Protein AF-A0A954CQA3-F1 (afdb_monomer)

Radius of gyration: 23.74 Å; Cα contacts (8 Å, |Δi|>4): 390; chains: 1; bounding box: 81×55×73 Å

Solvent-accessible surface area (backbone atoms only — not comparable to full-atom values): 15260 Å² total; per-residue (Å²): 141,83,85,85,81,82,82,77,84,81,78,78,78,77,76,74,74,76,73,76,74,73,69,78,67,92,60,61,43,38,90,60,22,33,42,37,39,39,34,27,34,53,45,98,88,66,48,79,38,57,37,36,37,37,38,35,43,48,85,18,49,31,39,40,36,32,28,55,92,67,55,59,83,80,39,50,32,52,47,35,39,24,73,44,73,44,52,73,65,56,36,30,47,52,48,51,48,40,50,70,49,37,61,84,73,54,87,47,87,74,90,65,90,55,79,90,62,72,48,41,42,38,37,38,39,33,35,82,98,39,71,49,54,49,41,52,72,71,42,67,71,61,39,54,34,49,45,46,27,42,51,35,20,66,41,35,86,97,48,71,78,82,51,88,76,66,59,85,74,77,38,58,90,60,58,91,82,54,56,77,56,43,77,44,49,65,65,48,40,63,52,38,62,55,44,43,73,73,44,73,82,46,55,66,58,29,51,47,41,22,31,29,16,40,74,57,48,35,40,71,57,14,54,55,24,48,55,51,36,64,71,42,60,81,73,43,84,86,40,102,82,60,101,64,87,68,56,65,62,62,53,52,51,41,51,50,53,52,44,68,69,26,61,132

Foldseek 3Di:
DDDDDDDDPPPPPPPPPPPCPPDDDPDPPAQAKKKKKWKWFADPVRATATAWMWIAHRQQWIKIFGADPDDQLRAGQTLWIFIDGDDPVLRSVLSVLLVVLVVQVDPDPDDDPADDDRMKMKMWIDGPNDIDIDMPRPDLDRSVLSNQLSVQLQDPPPDGDDDPSRDDDRPPPHDPDRDGIDSHLVVVLVVLVVVCVVPVLDLVSLSNSLSSCLVVLNLVSNVVSLVSNVVNLVVCPVPDPDPPPPPVVVVSVSSVVSSVPRDD

Structure (mmCIF, N/CA/C/O backbone):
data_AF-A0A954CQA3-F1
#
_entry.id   AF-A0A954CQA3-F1
#
loop_
_atom_site.group_PDB
_atom_site.id
_atom_site.type_symbol
_atom_site.label_atom_id
_atom_site.label_alt_id
_atom_site.label_comp_id
_atom_site.label_asym_id
_atom_site.label_entity_id
_atom_site.label_seq_id
_atom_site.pdbx_PDB_ins_code
_atom_site.Cartn_x
_atom_site.Cartn_y
_atom_site.Cartn_z
_atom_site.occupancy
_atom_site.B_iso_or_equiv
_atom_site.auth_seq_id
_atom_site.auth_comp_id
_atom_site.auth_asym_id
_atom_site.auth_atom_id
_atom_site.pdbx_PDB_model_num
ATOM 1 N N . MET A 1 1 ? 62.625 -38.668 -51.129 1.00 50.06 1 MET A N 1
ATOM 2 C CA . MET A 1 1 ? 62.142 -38.250 -49.800 1.00 50.06 1 MET A CA 1
ATOM 3 C C . MET A 1 1 ? 62.024 -36.748 -49.858 1.00 50.06 1 MET A C 1
ATOM 5 O O . MET A 1 1 ? 63.057 -36.106 -49.893 1.00 50.06 1 MET A O 1
ATOM 9 N N . ASP A 1 2 ? 60.812 -36.214 -49.982 1.00 46.75 2 ASP A N 1
ATOM 10 C CA . ASP A 1 2 ? 60.590 -34.792 -49.736 1.00 46.75 2 ASP A CA 1
ATOM 11 C C . ASP A 1 2 ? 59.128 -34.519 -49.382 1.00 46.75 2 ASP A C 1
ATOM 13 O O . ASP A 1 2 ? 58.202 -35.175 -49.865 1.00 46.75 2 ASP A O 1
ATOM 17 N N . THR A 1 3 ? 58.963 -33.622 -48.423 1.00 46.59 3 THR A N 1
ATOM 18 C CA . THR A 1 3 ? 57.939 -33.704 -47.379 1.00 46.59 3 THR A CA 1
ATOM 19 C C . THR A 1 3 ? 56.757 -32.798 -47.719 1.00 46.59 3 THR A C 1
ATOM 21 O O . THR A 1 3 ? 56.885 -31.576 -47.716 1.00 46.59 3 THR A O 1
ATOM 24 N N . LYS A 1 4 ? 55.581 -33.377 -47.999 1.00 50.38 4 LYS A N 1
ATOM 25 C CA . LYS A 1 4 ? 54.330 -32.621 -48.186 1.00 50.38 4 LYS A CA 1
ATOM 26 C C . LYS A 1 4 ? 53.884 -32.016 -46.850 1.00 50.38 4 LYS A C 1
ATOM 28 O O . LYS A 1 4 ? 53.397 -32.730 -45.979 1.00 50.38 4 LYS A O 1
ATOM 33 N N . ARG A 1 5 ? 54.022 -30.696 -46.698 1.00 52.31 5 ARG A N 1
ATOM 34 C CA . ARG A 1 5 ? 53.380 -29.930 -45.618 1.00 52.31 5 ARG A CA 1
ATOM 35 C C . ARG A 1 5 ? 51.893 -29.772 -45.934 1.00 52.31 5 ARG A C 1
ATOM 37 O O . ARG A 1 5 ? 51.525 -29.065 -46.866 1.00 52.31 5 ARG A O 1
ATOM 44 N N . ILE A 1 6 ? 51.054 -30.447 -45.155 1.00 53.22 6 ILE A N 1
ATOM 45 C CA . ILE A 1 6 ? 49.603 -30.251 -45.134 1.00 53.22 6 ILE A CA 1
ATOM 46 C C . ILE A 1 6 ? 49.338 -29.049 -44.223 1.00 53.22 6 ILE A C 1
ATOM 48 O O . ILE A 1 6 ? 49.579 -29.115 -43.021 1.00 53.22 6 ILE A O 1
ATOM 52 N N . VAL A 1 7 ? 48.891 -27.938 -44.805 1.00 52.72 7 VAL A N 1
ATOM 53 C CA . VAL A 1 7 ? 48.398 -26.774 -44.060 1.00 52.72 7 VAL A CA 1
ATOM 54 C C . VAL A 1 7 ? 46.918 -27.022 -43.784 1.00 52.72 7 VAL A C 1
ATOM 56 O O . VAL A 1 7 ? 46.101 -27.000 -44.701 1.00 52.72 7 VAL A O 1
ATOM 59 N N . ALA A 1 8 ? 46.585 -27.322 -42.530 1.00 51.41 8 ALA A N 1
ATOM 60 C CA . ALA A 1 8 ? 45.204 -27.412 -42.074 1.00 51.41 8 ALA A CA 1
ATOM 61 C C . ALA A 1 8 ? 44.618 -25.995 -41.925 1.00 51.41 8 ALA A C 1
ATOM 63 O O . ALA A 1 8 ? 45.279 -25.137 -41.333 1.00 51.41 8 ALA A O 1
ATOM 64 N N . PRO A 1 9 ? 43.398 -25.717 -42.415 1.00 55.44 9 PRO A N 1
ATOM 65 C CA . PRO A 1 9 ? 42.729 -24.465 -42.109 1.00 55.44 9 PRO A CA 1
ATOM 66 C C . PRO A 1 9 ? 42.216 -24.519 -40.666 1.00 55.44 9 PRO A C 1
ATOM 68 O O . PRO A 1 9 ? 41.327 -25.300 -40.328 1.00 55.44 9 PRO A O 1
ATOM 71 N N . LEU A 1 10 ? 42.805 -23.686 -39.808 1.00 47.16 10 LEU A N 1
ATOM 72 C CA . LEU A 1 10 ? 42.318 -23.414 -38.461 1.00 47.16 10 LEU A CA 1
ATOM 73 C C . LEU A 1 10 ? 41.017 -22.606 -38.594 1.00 47.16 10 LEU A C 1
ATOM 75 O O . LEU A 1 10 ? 41.037 -21.388 -38.763 1.00 47.16 10 LEU A O 1
ATOM 79 N N . LEU A 1 11 ? 39.880 -23.300 -38.594 1.00 44.25 11 LEU A N 1
ATOM 80 C CA . LEU A 1 11 ? 38.560 -22.681 -38.566 1.00 44.25 11 LEU A CA 1
ATOM 81 C C . LEU A 1 11 ? 38.328 -22.134 -37.147 1.00 44.25 11 LEU A C 1
ATOM 83 O O . LEU A 1 11 ? 37.870 -22.846 -36.256 1.00 44.25 11 LEU A O 1
ATOM 87 N N . VAL A 1 12 ? 38.709 -20.878 -36.916 1.00 48.97 12 VAL A N 1
ATOM 88 C CA . VAL A 1 12 ? 38.358 -20.152 -35.691 1.00 48.97 12 VAL A CA 1
ATOM 89 C C . VAL A 1 12 ? 36.872 -19.817 -35.778 1.00 48.97 12 VAL A C 1
ATOM 91 O O . VAL A 1 12 ? 36.473 -18.831 -36.395 1.00 48.97 12 VAL A O 1
ATOM 94 N N . VAL A 1 13 ? 36.038 -20.674 -35.191 1.00 53.41 13 VAL A N 1
ATOM 95 C CA . VAL A 1 13 ? 34.633 -20.366 -34.921 1.00 53.41 13 VAL A CA 1
ATOM 96 C C . VAL A 1 13 ? 34.622 -19.315 -33.817 1.00 53.41 13 VAL A C 1
ATOM 98 O O . VAL A 1 13 ? 34.714 -19.627 -32.631 1.00 53.41 13 VAL A O 1
ATOM 101 N N . ALA A 1 14 ? 34.549 -18.048 -34.216 1.00 50.25 14 ALA A N 1
ATOM 102 C CA . ALA A 1 14 ? 34.166 -16.972 -33.324 1.00 50.25 14 ALA A CA 1
ATOM 103 C C . ALA A 1 14 ? 32.684 -17.166 -32.976 1.00 50.25 14 ALA A C 1
ATOM 105 O O . ALA A 1 14 ? 31.796 -16.626 -33.634 1.00 50.25 14 ALA A O 1
ATOM 106 N N . CYS A 1 15 ? 32.414 -17.959 -31.938 1.00 43.69 15 CYS A N 1
ATOM 107 C CA . CYS A 1 15 ? 31.182 -17.839 -31.174 1.00 43.69 15 CYS A CA 1
ATOM 108 C C . CYS A 1 15 ? 31.224 -16.462 -30.508 1.00 43.69 15 CYS A C 1
ATOM 110 O O . CYS A 1 15 ? 31.651 -16.325 -29.362 1.00 43.69 15 CYS A O 1
ATOM 112 N N . ALA A 1 16 ? 30.836 -15.425 -31.252 1.00 47.12 16 ALA A N 1
ATOM 113 C CA . ALA A 1 16 ? 30.341 -14.206 -30.650 1.00 47.12 16 ALA A CA 1
ATOM 114 C C . ALA A 1 16 ? 29.167 -14.649 -29.781 1.00 47.12 16 ALA A C 1
ATOM 116 O O . ALA A 1 16 ? 28.094 -14.978 -30.287 1.00 47.12 16 ALA A O 1
ATOM 117 N N . GLY A 1 17 ? 29.427 -14.773 -28.481 1.00 40.19 17 GLY A N 1
ATOM 118 C CA . GLY A 1 17 ? 28.390 -14.973 -27.499 1.00 40.19 17 GLY A CA 1
ATOM 119 C C . GLY A 1 17 ? 27.387 -13.858 -27.714 1.00 40.19 17 GLY A C 1
ATOM 120 O O . GLY A 1 17 ? 27.677 -12.691 -27.452 1.00 40.19 17 GLY A O 1
ATOM 121 N N . CYS A 1 18 ? 26.212 -14.222 -28.217 1.00 45.16 18 CYS A N 1
ATOM 122 C CA . CYS A 1 18 ? 25.006 -13.497 -27.903 1.00 45.16 18 CYS A CA 1
ATOM 123 C C . CYS A 1 18 ? 24.907 -13.549 -26.378 1.00 45.16 18 CYS A C 1
ATOM 125 O O . CYS A 1 18 ? 24.309 -14.462 -25.817 1.00 45.16 18 CYS A O 1
ATOM 127 N N . ILE A 1 19 ? 25.564 -12.599 -25.707 1.00 46.66 19 ILE A N 1
ATOM 128 C CA . ILE A 1 19 ? 25.137 -12.148 -24.39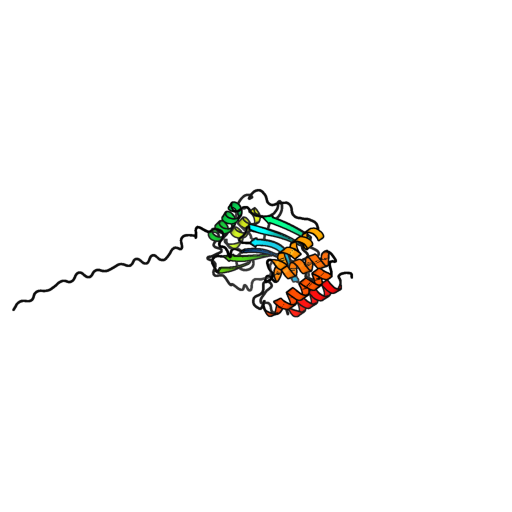6 1.00 46.66 19 ILE A CA 1
ATOM 129 C C . ILE A 1 19 ? 23.685 -11.795 -24.646 1.00 46.66 19 ILE A C 1
ATOM 131 O O . ILE A 1 19 ? 23.380 -10.875 -25.407 1.00 46.66 19 ILE A O 1
ATOM 135 N N . SER A 1 20 ? 22.813 -12.654 -24.141 1.00 44.25 20 SER A N 1
ATOM 136 C CA . SER A 1 20 ? 21.377 -12.519 -24.182 1.00 44.25 20 SER A CA 1
ATOM 137 C C . SER A 1 20 ? 21.035 -11.194 -23.518 1.00 44.25 20 SER A C 1
ATOM 139 O O . SER A 1 20 ? 20.791 -11.127 -22.316 1.00 44.25 20 SER A O 1
ATOM 141 N N . GLY A 1 21 ? 21.042 -10.120 -24.305 1.00 47.28 21 GLY A N 1
ATOM 142 C CA . GLY A 1 21 ? 20.220 -8.962 -24.038 1.00 47.28 21 GLY A CA 1
ATOM 143 C C . GLY A 1 21 ? 18.806 -9.498 -24.060 1.00 47.28 21 GLY A C 1
ATOM 144 O O . GLY A 1 21 ? 18.245 -9.679 -25.139 1.00 47.28 21 GLY A O 1
ATOM 145 N N . GLY A 1 22 ? 18.311 -9.886 -22.881 1.00 48.03 22 GLY A N 1
ATOM 146 C CA . GLY A 1 22 ? 16.972 -10.410 -22.688 1.00 48.03 22 GLY A CA 1
ATOM 147 C C . GLY A 1 22 ? 16.011 -9.439 -23.342 1.00 48.03 22 GLY A C 1
ATOM 148 O O . GLY A 1 22 ? 15.794 -8.336 -22.838 1.00 48.03 22 GLY A O 1
ATOM 149 N N . GLY A 1 23 ? 15.518 -9.810 -24.525 1.00 48.66 23 GLY A N 1
ATOM 150 C CA . GLY A 1 23 ? 14.466 -9.066 -25.184 1.00 48.66 23 GLY A CA 1
ATOM 151 C C . GLY A 1 23 ? 13.332 -8.975 -24.182 1.00 48.66 23 GLY A C 1
ATOM 152 O O . GLY A 1 23 ? 12.920 -10.004 -23.649 1.00 48.66 23 GLY A O 1
ATOM 153 N N . ALA A 1 24 ? 12.902 -7.750 -23.874 1.00 52.97 24 ALA A N 1
ATOM 154 C CA . ALA A 1 24 ? 11.810 -7.517 -22.943 1.00 52.97 24 ALA A CA 1
ATOM 155 C C . ALA A 1 24 ? 10.662 -8.472 -23.314 1.00 52.97 24 ALA A C 1
ATOM 157 O O . ALA A 1 24 ? 10.217 -8.429 -24.468 1.00 52.97 24 ALA A O 1
ATOM 158 N N . PRO A 1 25 ? 10.227 -9.363 -22.408 1.00 57.31 25 PRO A N 1
ATOM 159 C CA . PRO A 1 25 ? 9.206 -10.349 -22.729 1.00 57.31 25 PRO A CA 1
ATOM 160 C C . PRO A 1 25 ? 7.978 -9.636 -23.296 1.00 57.31 25 PRO 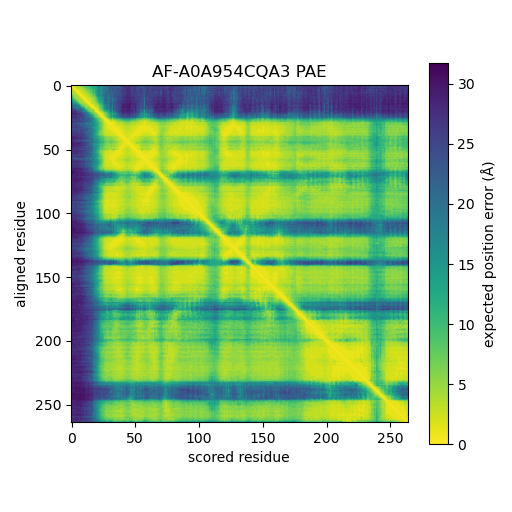A C 1
ATOM 162 O O . PRO A 1 25 ? 7.633 -8.529 -22.888 1.00 57.31 25 PRO A O 1
ATOM 165 N N . SER A 1 26 ? 7.320 -10.235 -24.287 1.00 62.75 26 SER A N 1
ATOM 166 C CA . SER A 1 26 ? 6.109 -9.660 -24.889 1.00 62.75 26 SER A CA 1
ATOM 167 C C . SER A 1 26 ? 4.925 -9.609 -23.910 1.00 62.75 26 SER A C 1
ATOM 169 O O . SER A 1 26 ? 3.939 -8.919 -24.170 1.00 62.75 26 SER A O 1
ATOM 171 N N . LEU A 1 27 ? 5.044 -10.307 -22.780 1.00 77.50 27 LEU A N 1
ATOM 172 C CA . LEU A 1 27 ? 4.077 -10.407 -21.697 1.00 77.50 27 LEU A CA 1
ATOM 173 C C . LEU A 1 27 ? 4.386 -9.333 -20.645 1.00 77.50 27 LEU A C 1
ATOM 175 O O . LEU A 1 27 ? 5.228 -9.525 -19.774 1.00 77.50 27 LEU A O 1
ATOM 179 N N . TRP A 1 28 ? 3.736 -8.177 -20.785 1.00 84.19 28 TRP A N 1
ATOM 180 C CA . TRP A 1 28 ? 3.719 -7.120 -19.770 1.00 84.19 28 TRP A CA 1
ATOM 181 C C . TRP A 1 28 ? 2.302 -6.980 -19.186 1.00 84.19 28 TRP A C 1
ATOM 183 O O . TRP A 1 28 ? 1.344 -6.977 -19.977 1.00 84.19 28 TRP A O 1
ATOM 193 N N . PRO A 1 29 ? 2.171 -6.779 -17.861 1.00 91.06 29 PRO A N 1
ATOM 194 C CA . PRO A 1 29 ? 3.216 -7.032 -16.856 1.00 91.06 29 PRO A CA 1
ATOM 195 C C . PRO A 1 29 ? 3.563 -8.540 -16.785 1.00 91.06 29 PRO A C 1
ATOM 197 O O . PRO A 1 29 ? 2.811 -9.352 -17.333 1.00 91.06 29 PRO A O 1
ATOM 200 N N . PRO A 1 30 ? 4.690 -8.941 -16.169 1.00 90.88 30 PRO A N 1
ATOM 201 C CA . PRO A 1 30 ? 4.897 -10.349 -15.840 1.00 90.88 30 PRO A CA 1
ATOM 202 C C . PRO A 1 30 ? 3.835 -10.828 -14.833 1.00 90.88 30 PRO A C 1
ATOM 204 O O . PRO A 1 30 ? 3.236 -10.021 -14.126 1.00 90.88 30 PRO A O 1
ATOM 207 N N . SER A 1 31 ? 3.555 -12.133 -14.795 1.00 91.31 31 SER A N 1
ATOM 208 C CA . SER A 1 31 ? 2.465 -12.702 -13.978 1.00 91.31 31 SER A CA 1
ATOM 209 C C . SER A 1 31 ? 2.713 -12.649 -12.471 1.00 91.31 31 SER A C 1
ATOM 211 O O . SER A 1 31 ? 1.797 -12.890 -11.699 1.00 91.31 31 SER A O 1
ATOM 213 N N . ASP A 1 32 ? 3.948 -12.381 -12.064 1.00 91.19 32 ASP A N 1
ATOM 214 C CA . ASP A 1 32 ? 4.377 -12.163 -10.685 1.00 91.19 32 ASP A CA 1
ATOM 215 C C . ASP A 1 32 ? 4.553 -10.668 -10.366 1.00 91.19 32 ASP A C 1
ATOM 217 O O . ASP A 1 32 ? 5.128 -10.322 -9.338 1.00 91.19 32 ASP A O 1
ATOM 221 N N . PHE A 1 33 ? 4.116 -9.765 -11.254 1.00 94.00 33 PHE A N 1
ATOM 222 C CA . PHE A 1 33 ? 4.272 -8.332 -11.038 1.00 94.00 33 PHE A CA 1
ATOM 223 C C . PHE A 1 33 ? 3.479 -7.862 -9.825 1.00 94.00 33 PHE A C 1
ATOM 225 O O . PHE A 1 33 ? 2.258 -7.966 -9.800 1.00 94.00 33 PHE A O 1
ATOM 232 N N . SER A 1 34 ? 4.162 -7.236 -8.879 1.00 94.00 34 SER A N 1
ATOM 233 C CA . SER A 1 34 ? 3.521 -6.415 -7.863 1.00 94.00 34 SER A CA 1
ATOM 234 C C . SER A 1 34 ? 4.372 -5.179 -7.600 1.00 94.00 34 SER A C 1
ATOM 236 O O . SER A 1 34 ? 5.593 -5.189 -7.790 1.00 94.00 34 SER A O 1
ATOM 238 N N . LEU A 1 35 ? 3.734 -4.090 -7.189 1.00 95.19 35 LEU A N 1
ATOM 239 C CA . LEU A 1 35 ? 4.413 -2.868 -6.781 1.00 95.19 35 LEU A CA 1
ATOM 240 C C . LEU A 1 35 ? 3.675 -2.286 -5.579 1.00 95.19 35 LEU A C 1
ATOM 242 O O . LEU A 1 35 ? 2.464 -2.088 -5.629 1.00 95.19 35 LEU A O 1
ATOM 246 N N . SER A 1 36 ? 4.409 -1.984 -4.515 1.00 94.19 36 SER A N 1
ATOM 247 C CA . SER A 1 36 ? 3.887 -1.297 -3.339 1.00 94.19 36 SER A CA 1
ATOM 248 C C . SER A 1 36 ? 4.726 -0.059 -3.067 1.00 94.19 36 SER A C 1
ATOM 250 O O . SER A 1 36 ? 5.948 -0.131 -3.074 1.00 94.19 36 SER A O 1
ATOM 252 N N . VAL A 1 37 ? 4.081 1.062 -2.779 1.00 94.25 37 VAL A N 1
ATOM 253 C CA . VAL A 1 37 ? 4.709 2.274 -2.252 1.00 94.25 37 VAL A CA 1
ATOM 254 C C . VAL A 1 37 ? 4.080 2.574 -0.905 1.00 94.25 37 VAL A C 1
ATOM 256 O O . VAL A 1 37 ? 2.868 2.472 -0.753 1.00 94.25 37 VAL A O 1
ATOM 259 N N . SER A 1 38 ? 4.885 2.921 0.082 1.00 93.06 38 SER A N 1
ATOM 260 C CA . SER A 1 38 ? 4.426 3.316 1.408 1.00 93.06 38 SER A CA 1
ATOM 261 C C . SER A 1 38 ? 5.163 4.562 1.856 1.00 93.06 38 SER A C 1
ATOM 263 O O . SER A 1 38 ? 6.378 4.636 1.689 1.00 93.06 38 SER A O 1
ATOM 265 N N . ALA A 1 39 ? 4.444 5.503 2.456 1.00 91.38 39 ALA A N 1
ATOM 266 C CA . ALA A 1 39 ? 5.030 6.661 3.103 1.00 91.38 39 ALA A CA 1
ATOM 267 C C . ALA A 1 39 ? 4.767 6.623 4.603 1.00 91.38 39 ALA A C 1
ATOM 269 O O . ALA A 1 39 ? 3.656 6.347 5.064 1.00 91.38 39 ALA A O 1
ATOM 270 N N . GLN A 1 40 ? 5.825 6.886 5.352 1.00 89.19 40 GLN A N 1
ATOM 271 C CA . GLN A 1 40 ? 5.850 6.906 6.798 1.00 89.19 40 GLN A CA 1
ATOM 272 C C . GLN A 1 40 ? 6.320 8.284 7.259 1.00 89.19 40 GLN A C 1
ATOM 274 O O . GLN A 1 40 ? 7.198 8.881 6.635 1.00 89.19 40 GLN A O 1
ATOM 279 N N . HIS A 1 41 ? 5.754 8.786 8.348 1.00 85.31 41 HIS A N 1
ATOM 280 C CA . HIS A 1 41 ? 6.274 9.953 9.050 1.00 85.31 41 HIS A CA 1
ATOM 281 C C . HIS A 1 41 ? 6.687 9.543 10.458 1.00 85.31 41 HIS A C 1
ATOM 283 O O . HIS A 1 41 ? 6.265 8.504 10.969 1.00 85.31 41 HIS A O 1
ATOM 289 N N . ARG A 1 42 ? 7.525 10.352 11.097 1.00 82.25 42 ARG A N 1
ATOM 290 C CA . ARG A 1 42 ? 7.893 10.123 12.490 1.00 82.25 42 ARG A CA 1
ATOM 291 C C . ARG A 1 42 ? 6.937 10.874 13.416 1.00 82.25 42 ARG A C 1
ATOM 293 O O . ARG A 1 42 ? 6.796 12.088 13.299 1.00 82.25 42 ARG A O 1
ATOM 300 N N . SER A 1 43 ? 6.301 10.158 14.341 1.00 79.25 43 SER A N 1
ATOM 301 C CA . SER A 1 43 ? 5.456 10.759 15.376 1.00 79.25 43 SER A CA 1
ATOM 302 C C . SER A 1 43 ? 6.286 11.590 16.363 1.00 79.25 43 SER A C 1
ATOM 304 O O . SER A 1 43 ? 7.511 11.462 16.436 1.00 79.25 43 SER A O 1
ATOM 306 N N . ALA A 1 44 ? 5.620 12.413 17.180 1.00 79.19 44 ALA A N 1
ATOM 307 C CA . ALA A 1 44 ? 6.278 13.186 18.239 1.00 79.19 44 ALA A CA 1
ATOM 308 C C . ALA A 1 44 ? 7.068 12.304 19.231 1.00 79.19 44 ALA A C 1
ATOM 310 O O . ALA A 1 44 ? 8.084 12.740 19.770 1.00 79.19 44 ALA A O 1
ATOM 311 N N . ASP A 1 45 ? 6.636 11.054 19.413 1.00 79.56 45 ASP A N 1
ATOM 312 C CA . ASP A 1 45 ? 7.270 10.063 20.289 1.00 79.56 45 ASP A CA 1
ATOM 313 C C . ASP A 1 45 ? 8.405 9.284 19.598 1.00 79.56 45 ASP A C 1
ATOM 315 O O . ASP A 1 45 ? 9.001 8.378 20.180 1.00 79.56 45 ASP A O 1
ATOM 319 N N . GLY A 1 46 ? 8.727 9.631 18.348 1.00 79.50 46 GLY A N 1
ATOM 320 C CA . GLY A 1 46 ? 9.810 9.025 17.578 1.00 79.50 46 GLY A CA 1
ATOM 321 C C . GLY A 1 46 ? 9.441 7.726 16.859 1.00 79.50 46 GLY A C 1
ATOM 322 O O . GLY A 1 46 ? 10.309 7.152 16.198 1.00 79.50 46 GLY A O 1
ATOM 323 N N . GLN A 1 47 ? 8.186 7.277 16.946 1.00 76.56 47 GLN A N 1
ATOM 324 C CA . GLN A 1 47 ? 7.707 6.078 16.256 1.00 76.56 47 GLN A CA 1
ATOM 325 C C . GLN A 1 47 ? 7.469 6.358 14.770 1.00 76.56 47 GLN A C 1
ATOM 327 O O . GLN A 1 47 ? 6.955 7.416 14.408 1.00 76.56 47 GLN A O 1
ATOM 332 N N . SER A 1 48 ? 7.819 5.408 13.904 1.00 77.25 48 SER A N 1
ATOM 333 C CA . SER A 1 48 ? 7.479 5.480 12.480 1.00 77.25 48 SER A CA 1
ATOM 334 C C . SER A 1 48 ? 6.021 5.088 12.274 1.00 77.25 48 SER A C 1
ATOM 336 O O . SER A 1 48 ? 5.609 3.979 12.612 1.00 77.25 48 SER A O 1
ATOM 338 N N . VAL A 1 49 ? 5.245 5.995 11.693 1.00 80.88 49 VAL A N 1
ATOM 339 C CA . VAL A 1 49 ? 3.817 5.832 11.437 1.00 80.88 49 VAL A CA 1
ATOM 340 C C . VAL A 1 49 ? 3.593 5.794 9.935 1.00 80.88 49 VAL A C 1
ATOM 342 O O . VAL A 1 49 ? 3.881 6.758 9.230 1.00 80.88 49 VAL A O 1
ATOM 345 N N . LEU A 1 50 ? 3.057 4.679 9.442 1.00 85.94 50 LEU A N 1
ATOM 346 C CA . LEU A 1 50 ? 2.588 4.551 8.065 1.00 85.94 50 LEU A CA 1
ATOM 347 C C . LEU A 1 50 ? 1.348 5.430 7.868 1.00 85.94 50 LEU A C 1
ATOM 349 O O . LEU A 1 50 ? 0.343 5.207 8.532 1.00 85.94 50 LEU A O 1
ATOM 353 N N . TYR A 1 51 ? 1.410 6.400 6.956 1.00 88.25 51 TYR A N 1
ATOM 354 C CA . TYR A 1 51 ? 0.287 7.311 6.705 1.00 88.25 51 TYR A CA 1
ATOM 355 C C . TYR A 1 51 ? -0.262 7.220 5.280 1.00 88.25 51 TYR A C 1
ATOM 357 O O . TYR A 1 51 ? -1.415 7.552 5.053 1.00 88.25 51 TYR A O 1
ATOM 365 N N . GLN A 1 52 ? 0.509 6.715 4.314 1.00 91.69 52 GLN A N 1
ATOM 366 C CA . GLN A 1 52 ? 0.005 6.447 2.965 1.00 91.69 52 GLN A CA 1
ATOM 367 C C . GLN A 1 52 ? 0.554 5.138 2.420 1.00 91.69 52 GLN A C 1
ATOM 369 O O . GLN A 1 52 ? 1.705 4.770 2.667 1.00 91.69 52 GLN A O 1
ATOM 374 N N . ARG A 1 53 ? -0.256 4.449 1.618 1.00 92.31 53 ARG A N 1
ATOM 375 C CA . ARG A 1 53 ? 0.147 3.244 0.903 1.00 92.31 53 ARG A CA 1
ATOM 376 C C . ARG A 1 53 ? -0.534 3.152 -0.451 1.00 92.31 53 ARG A C 1
ATOM 378 O O . ARG A 1 53 ? -1.711 3.443 -0.595 1.00 92.31 53 ARG A O 1
ATOM 385 N N . PHE A 1 54 ? 0.205 2.693 -1.441 1.00 93.62 54 PHE A N 1
ATOM 386 C CA . PHE A 1 54 ? -0.295 2.328 -2.750 1.00 93.62 54 PHE A CA 1
ATOM 387 C C . PHE A 1 54 ? 0.192 0.928 -3.079 1.00 93.62 54 PHE A C 1
ATOM 389 O O . PHE A 1 54 ? 1.350 0.605 -2.837 1.00 93.62 54 PHE A O 1
ATOM 396 N N . PHE A 1 55 ? -0.681 0.101 -3.622 1.00 93.75 55 PHE A N 1
ATOM 397 C CA . PHE A 1 55 ? -0.379 -1.250 -4.054 1.00 93.75 55 PHE A CA 1
ATOM 398 C C . PHE A 1 55 ? -0.993 -1.480 -5.427 1.00 93.75 55 PHE A C 1
ATOM 400 O O . PHE A 1 55 ? -2.111 -1.037 -5.678 1.00 93.75 55 PHE A O 1
ATOM 407 N N . VAL A 1 56 ? -0.286 -2.197 -6.292 1.00 94.56 56 VAL A N 1
ATOM 408 C CA . VAL A 1 56 ? -0.818 -2.698 -7.556 1.00 94.56 56 VAL A CA 1
ATOM 409 C C . VAL A 1 56 ? -0.329 -4.120 -7.826 1.00 94.56 56 VAL A C 1
ATOM 411 O O . VAL A 1 56 ? 0.850 -4.421 -7.628 1.00 94.56 56 VAL A O 1
ATOM 414 N N . ASP A 1 57 ? -1.238 -4.973 -8.293 1.00 93.75 57 ASP A N 1
ATOM 415 C CA . ASP A 1 57 ? -0.996 -6.383 -8.628 1.00 93.75 57 ASP A CA 1
ATOM 416 C C . ASP A 1 57 ? -0.921 -6.613 -10.155 1.00 93.75 57 ASP A C 1
ATOM 418 O O . ASP A 1 57 ? -1.277 -5.744 -10.963 1.00 93.75 57 ASP A O 1
ATOM 422 N N . TYR A 1 58 ? -0.478 -7.801 -10.578 1.00 93.44 58 TYR A N 1
ATOM 423 C CA . TYR A 1 58 ? -0.270 -8.158 -11.990 1.00 93.44 58 TYR A CA 1
ATOM 424 C C . TYR A 1 58 ? -1.561 -8.186 -12.815 1.00 93.44 58 TYR A C 1
ATOM 426 O O . TYR A 1 58 ? -1.510 -8.127 -14.048 1.00 93.44 58 TYR A O 1
ATOM 434 N N . ASP A 1 59 ? -2.715 -8.303 -12.157 1.00 91.25 59 ASP A N 1
ATOM 435 C CA . ASP A 1 59 ? -4.022 -8.261 -12.805 1.00 91.25 59 ASP A CA 1
ATOM 436 C C . ASP A 1 59 ? -4.572 -6.836 -12.937 1.00 91.25 59 ASP A C 1
ATOM 438 O O . ASP A 1 59 ? -5.595 -6.648 -13.592 1.00 91.25 59 ASP A O 1
ATOM 442 N N . GLY A 1 60 ? -3.876 -5.835 -12.390 1.00 90.44 60 GLY A N 1
ATOM 443 C CA . GLY A 1 60 ? -4.217 -4.417 -12.472 1.00 90.44 60 GLY A CA 1
ATOM 444 C C . GLY A 1 60 ? -5.080 -3.908 -11.329 1.00 90.44 60 GLY A C 1
ATOM 445 O O . GLY A 1 60 ? -5.452 -2.734 -11.353 1.00 90.44 60 GLY A O 1
ATOM 446 N N . LEU A 1 61 ? -5.388 -4.743 -10.338 1.00 90.44 61 LEU A N 1
ATOM 447 C CA . LEU A 1 61 ? -5.945 -4.267 -9.084 1.00 90.44 61 LEU A CA 1
ATOM 448 C C . LEU A 1 61 ? -4.986 -3.252 -8.460 1.00 90.44 61 LEU A C 1
ATOM 450 O O . LEU A 1 61 ? -3.840 -3.588 -8.179 1.00 90.44 61 LEU A O 1
ATOM 454 N N . ALA A 1 62 ? -5.475 -2.043 -8.215 1.00 91.75 62 ALA A N 1
ATOM 455 C CA . ALA A 1 62 ? -4.758 -0.969 -7.560 1.00 91.75 62 ALA A CA 1
ATOM 456 C C . ALA A 1 62 ? -5.514 -0.515 -6.307 1.00 91.75 62 ALA A C 1
ATOM 458 O O . ALA A 1 62 ? -6.736 -0.341 -6.322 1.00 91.75 62 ALA A O 1
ATOM 459 N N . ILE A 1 63 ? -4.778 -0.336 -5.214 1.00 89.69 63 ILE A N 1
ATOM 460 C CA . ILE A 1 63 ? -5.308 0.049 -3.910 1.00 89.69 63 ILE A CA 1
ATOM 461 C C . ILE A 1 63 ? -4.461 1.196 -3.381 1.00 89.69 63 ILE A C 1
ATOM 463 O O . ILE A 1 63 ? -3.274 1.029 -3.123 1.00 89.69 63 ILE A O 1
ATOM 467 N N . TYR A 1 64 ? -5.081 2.352 -3.202 1.00 90.25 64 TYR A N 1
ATOM 468 C CA . TYR A 1 64 ? -4.517 3.483 -2.486 1.00 90.25 64 TYR A CA 1
ATOM 469 C C . TYR A 1 64 ? -5.160 3.585 -1.104 1.00 90.25 64 TYR A C 1
ATOM 471 O O . TYR A 1 64 ? -6.366 3.384 -0.956 1.00 90.25 64 TYR A O 1
ATOM 479 N N . ARG A 1 65 ? -4.353 3.891 -0.098 1.00 88.12 65 ARG A N 1
ATOM 480 C CA . ARG A 1 65 ? -4.752 4.043 1.292 1.00 88.12 65 ARG A CA 1
ATOM 481 C C . ARG A 1 65 ? -4.070 5.276 1.861 1.00 88.12 65 ARG A C 1
ATOM 483 O O . ARG A 1 65 ? -2.877 5.477 1.635 1.00 88.12 65 ARG A O 1
ATOM 490 N N . GLU A 1 66 ? -4.812 6.052 2.624 1.00 88.38 66 GLU A N 1
ATOM 491 C CA . GLU A 1 66 ? -4.287 7.129 3.453 1.00 88.38 66 GLU A CA 1
ATOM 492 C C . GLU A 1 66 ? -4.896 6.985 4.844 1.00 88.38 66 GLU A C 1
ATOM 494 O O . GLU A 1 66 ? -6.029 6.520 4.977 1.00 88.38 66 GLU A O 1
ATOM 499 N N . ALA A 1 67 ? -4.065 7.201 5.856 1.00 84.19 67 ALA A N 1
ATOM 500 C CA . ALA A 1 67 ? -4.454 7.178 7.249 1.00 84.19 67 ALA A CA 1
ATOM 501 C C . ALA A 1 67 ? -4.582 8.609 7.744 1.00 84.19 67 ALA A C 1
ATOM 503 O O . ALA A 1 67 ? -3.761 9.460 7.398 1.00 84.19 67 ALA A O 1
ATOM 504 N N . ASP A 1 68 ? -5.579 8.827 8.592 1.00 75.38 68 ASP A N 1
ATOM 505 C CA . ASP A 1 68 ? -5.712 10.053 9.362 1.00 75.38 68 ASP A CA 1
ATOM 506 C C . ASP A 1 68 ? -4.501 10.188 10.303 1.00 75.38 68 ASP A C 1
ATOM 508 O O . ASP A 1 68 ? -3.920 9.196 10.761 1.00 75.38 68 ASP A O 1
ATOM 512 N N . ASP A 1 69 ? -4.161 11.423 10.660 1.00 66.25 69 ASP A N 1
ATOM 513 C CA . ASP A 1 69 ? -3.096 11.745 11.616 1.00 66.25 69 ASP A CA 1
ATOM 514 C C . ASP A 1 69 ? -3.382 11.158 13.018 1.00 66.25 69 ASP A C 1
ATOM 516 O O . ASP A 1 69 ? -2.512 11.119 13.894 1.00 66.25 69 ASP A O 1
ATOM 520 N N . GLN A 1 70 ? -4.608 10.676 13.256 1.00 60.88 70 GLN A N 1
ATOM 521 C CA . GLN A 1 70 ? -4.994 9.962 14.468 1.00 60.88 70 GLN A CA 1
ATOM 522 C C . GLN A 1 70 ? -4.575 8.491 14.420 1.00 60.88 70 GLN A C 1
ATOM 524 O O . GLN A 1 70 ? -5.354 7.586 14.118 1.00 60.88 70 GLN A O 1
ATOM 529 N N . VAL A 1 71 ? -3.330 8.243 14.807 1.00 59.88 71 VAL A N 1
ATOM 530 C CA . VAL A 1 71 ? -2.824 6.890 15.039 1.00 59.88 71 VAL A CA 1
ATOM 531 C C . VAL A 1 71 ? -3.446 6.330 16.320 1.00 59.88 71 VAL A C 1
ATOM 533 O O . VAL A 1 71 ? -3.175 6.820 17.417 1.00 59.88 71 VAL A O 1
ATOM 536 N N . ALA A 1 72 ? -4.265 5.285 16.211 1.00 59.22 72 ALA A N 1
ATOM 537 C CA . ALA A 1 72 ? -4.723 4.538 17.380 1.00 59.22 72 ALA A CA 1
ATOM 538 C C . ALA A 1 72 ? -3.595 3.598 17.839 1.00 59.22 72 ALA A C 1
ATOM 540 O O . ALA A 1 72 ? -3.286 2.633 17.148 1.00 59.22 72 ALA A O 1
ATOM 541 N N . ASP A 1 73 ? -2.949 3.877 18.974 1.00 65.19 73 ASP A N 1
ATOM 542 C CA . ASP A 1 73 ? -1.949 2.993 19.606 1.00 65.19 73 ASP A CA 1
ATOM 543 C C . ASP A 1 73 ? -0.807 2.501 18.678 1.00 65.19 73 ASP A C 1
ATOM 545 O O . ASP A 1 73 ? -0.329 1.371 18.800 1.00 65.19 73 ASP A O 1
ATOM 549 N N . GLY A 1 74 ? -0.357 3.335 17.733 1.00 64.62 74 GLY A N 1
ATOM 550 C CA . GLY A 1 74 ? 0.715 2.981 16.788 1.00 64.62 74 GLY A CA 1
ATOM 551 C C . GLY A 1 74 ? 0.268 2.150 15.574 1.00 64.62 74 GLY A C 1
ATOM 552 O O . GLY A 1 74 ? 1.107 1.737 14.772 1.00 64.62 74 GLY A O 1
ATOM 553 N N . LEU A 1 75 ? -1.034 1.890 15.414 1.00 68.62 75 LEU A N 1
ATOM 554 C CA . LEU A 1 75 ? -1.605 1.237 14.234 1.00 68.62 75 LEU A CA 1
ATOM 555 C C . LEU A 1 75 ? -2.004 2.266 13.165 1.00 68.62 75 LEU A C 1
ATOM 557 O O . LEU A 1 75 ? -2.729 3.210 13.486 1.00 68.62 75 LEU A O 1
ATOM 561 N N . PRO A 1 76 ? -1.615 2.072 11.889 1.00 69.38 76 PRO A N 1
ATOM 562 C CA . PRO A 1 76 ? -2.115 2.908 10.808 1.00 69.38 76 PRO A CA 1
ATOM 563 C C . PRO A 1 76 ? -3.603 2.626 10.600 1.00 69.38 76 PRO A C 1
ATOM 565 O O . PRO A 1 76 ? -3.984 1.539 10.167 1.00 69.38 76 PRO A O 1
ATOM 568 N N . VAL A 1 77 ? -4.456 3.594 10.923 1.00 72.81 77 VAL A N 1
ATOM 569 C CA . VAL A 1 77 ? -5.891 3.504 10.650 1.00 72.81 77 VAL A CA 1
ATOM 570 C C . VAL A 1 77 ? -6.167 4.222 9.339 1.00 72.81 77 VAL A C 1
ATOM 572 O O . VAL A 1 77 ? -6.278 5.441 9.310 1.00 72.81 77 VAL A O 1
ATOM 575 N N . PHE A 1 78 ? -6.278 3.453 8.255 1.00 77.38 78 PHE A N 1
ATOM 576 C CA . PHE A 1 78 ? -6.647 3.998 6.952 1.00 77.38 78 PHE A CA 1
ATOM 577 C C . PHE A 1 78 ? -8.117 4.417 6.947 1.00 77.38 78 PHE A C 1
ATOM 579 O O . PHE A 1 78 ? -9.016 3.570 6.944 1.00 77.38 78 PHE A O 1
ATOM 586 N N . ASP A 1 79 ? -8.358 5.721 6.969 1.00 75.06 79 ASP A N 1
ATOM 587 C CA . ASP A 1 79 ? -9.680 6.333 6.869 1.00 75.06 79 ASP A CA 1
ATOM 588 C C . ASP A 1 79 ? -10.102 6.494 5.402 1.00 75.06 79 ASP A C 1
ATOM 590 O O . ASP A 1 79 ? -11.277 6.323 5.068 1.00 75.06 79 ASP A O 1
ATOM 594 N N . VAL A 1 80 ? -9.132 6.716 4.514 1.00 83.31 80 VAL A N 1
ATOM 595 C CA . VAL A 1 80 ? -9.333 6.852 3.073 1.00 83.31 80 VAL A CA 1
ATOM 596 C C . VAL A 1 80 ? -8.814 5.609 2.355 1.00 83.31 80 VAL A C 1
ATOM 598 O O . VAL A 1 80 ? -7.632 5.269 2.424 1.00 83.31 80 VAL A O 1
ATOM 601 N N . VAL A 1 81 ? -9.685 4.945 1.586 1.00 82.50 81 VAL A N 1
ATOM 602 C CA . VAL A 1 81 ? -9.301 3.798 0.748 1.00 82.50 81 VAL A CA 1
ATOM 603 C C . VAL A 1 81 ? -9.866 3.962 -0.655 1.00 82.50 81 VAL A C 1
ATOM 605 O O . VAL A 1 81 ? -11.075 3.989 -0.857 1.00 82.50 81 VAL A O 1
ATOM 608 N N . SER A 1 82 ? -8.994 4.000 -1.658 1.00 84.25 82 SER A N 1
ATOM 609 C CA . SER A 1 82 ? -9.388 3.976 -3.072 1.00 84.25 82 SER A CA 1
ATOM 610 C C . SER A 1 82 ? -8.996 2.654 -3.688 1.00 84.25 82 SER A C 1
ATOM 612 O O . SER A 1 82 ? -7.840 2.253 -3.625 1.00 84.25 82 SER A O 1
ATOM 614 N N . GLU A 1 83 ? -9.947 2.001 -4.332 1.00 84.50 83 GLU A N 1
ATOM 615 C CA . GLU A 1 83 ? -9.716 0.745 -5.025 1.00 84.50 83 GLU A CA 1
ATOM 616 C C . GLU A 1 83 ? -10.201 0.865 -6.456 1.00 84.50 83 GLU A C 1
ATOM 618 O O . GLU A 1 83 ? -11.319 1.325 -6.711 1.00 84.50 83 GLU A O 1
ATOM 623 N N . TYR A 1 84 ? -9.366 0.425 -7.387 1.00 86.31 84 TYR A N 1
ATOM 624 C CA . TYR A 1 84 ? -9.687 0.493 -8.795 1.00 86.31 84 TYR A CA 1
ATOM 625 C C . TYR A 1 84 ? -8.927 -0.520 -9.621 1.00 86.31 84 TYR A C 1
ATOM 627 O O . TYR A 1 84 ? -7.889 -1.046 -9.239 1.00 86.31 84 TYR A O 1
ATOM 635 N N . GLN A 1 85 ? -9.493 -0.789 -10.787 1.00 87.56 85 GLN A N 1
ATOM 636 C CA . GLN A 1 85 ? -8.912 -1.669 -11.774 1.00 87.56 85 GLN A CA 1
ATOM 637 C C . GLN A 1 85 ? -8.217 -0.812 -12.828 1.00 87.56 85 GLN A C 1
ATOM 639 O O . GLN A 1 85 ? -8.880 -0.114 -13.599 1.00 87.56 85 GLN A O 1
ATOM 644 N N . LEU A 1 86 ? -6.890 -0.884 -12.887 1.00 87.81 86 LEU A N 1
ATOM 645 C CA . LEU A 1 86 ? -6.146 -0.363 -14.023 1.00 87.81 86 LEU A CA 1
ATOM 646 C C . LEU A 1 86 ? -6.518 -1.177 -15.260 1.00 87.81 86 LEU A C 1
ATOM 648 O O . LEU A 1 86 ? -6.531 -2.413 -15.238 1.00 87.81 86 LEU A O 1
ATOM 652 N N . ASP A 1 87 ? -6.815 -0.487 -16.358 1.00 86.31 87 ASP A N 1
ATOM 653 C CA . ASP A 1 87 ? -6.993 -1.165 -17.631 1.00 86.31 87 ASP A CA 1
ATOM 654 C C . ASP A 1 87 ? -5.658 -1.804 -18.085 1.00 86.31 87 ASP A C 1
ATOM 656 O O . ASP A 1 87 ? -4.572 -1.352 -17.693 1.00 86.31 87 ASP A O 1
ATOM 660 N N . PRO A 1 88 ? -5.694 -2.843 -18.941 1.00 88.44 88 PRO A N 1
ATOM 661 C CA . PRO A 1 88 ? -4.481 -3.548 -19.349 1.00 88.44 88 PRO A CA 1
ATOM 662 C C . PRO A 1 88 ? -3.411 -2.661 -20.000 1.00 88.44 88 PRO A C 1
ATOM 664 O O . PRO A 1 88 ? -2.227 -2.997 -19.945 1.00 88.44 88 PRO A O 1
ATOM 667 N N . GLN A 1 89 ? -3.785 -1.550 -20.644 1.00 87.94 89 GLN A N 1
ATOM 668 C CA . GLN A 1 89 ? -2.825 -0.622 -21.239 1.00 87.94 89 GLN A CA 1
ATOM 669 C C . GLN A 1 89 ? -2.142 0.228 -20.163 1.00 87.94 89 GLN A C 1
ATOM 671 O O . GLN A 1 89 ? -0.917 0.362 -20.209 1.00 87.94 89 GLN A O 1
ATOM 676 N N . SER A 1 90 ? -2.897 0.729 -19.185 1.00 89.00 90 SER A N 1
ATOM 677 C CA . SER A 1 90 ? -2.375 1.451 -18.017 1.00 89.00 90 SER A CA 1
ATOM 678 C C . SER A 1 90 ? -1.400 0.596 -17.203 1.00 89.00 90 SER A C 1
ATOM 680 O O . SER A 1 90 ? -0.273 1.019 -16.946 1.00 89.00 90 SER A O 1
ATOM 682 N N . LEU A 1 91 ? -1.760 -0.656 -16.910 1.00 91.56 91 LEU A N 1
ATOM 683 C CA . LEU A 1 91 ? -0.895 -1.585 -16.173 1.00 91.56 91 LEU A CA 1
ATOM 684 C C . LEU A 1 91 ? 0.387 -1.954 -16.942 1.00 91.56 91 LEU A C 1
ATOM 686 O O . LEU A 1 91 ? 1.492 -1.994 -16.388 1.00 91.56 91 LEU A O 1
ATOM 690 N N . ARG A 1 92 ? 0.271 -2.186 -18.257 1.00 90.94 92 ARG A N 1
ATOM 691 C CA . ARG A 1 92 ? 1.437 -2.365 -19.142 1.00 90.94 92 ARG A CA 1
ATOM 692 C C . ARG A 1 92 ? 2.336 -1.143 -19.141 1.00 90.94 92 ARG A C 1
ATOM 694 O O . ARG A 1 92 ? 3.553 -1.276 -19.253 1.00 90.94 92 ARG A O 1
ATOM 701 N N . TRP A 1 93 ? 1.748 0.045 -19.089 1.00 90.06 93 TRP A N 1
ATOM 702 C CA . TRP A 1 93 ? 2.512 1.276 -19.079 1.00 90.06 93 TRP A CA 1
ATOM 703 C C . TRP A 1 93 ? 3.272 1.431 -17.763 1.00 90.06 93 TRP A C 1
ATOM 705 O O . TRP A 1 93 ? 4.488 1.612 -17.817 1.00 90.06 93 TRP A O 1
ATOM 715 N N . LEU A 1 94 ? 2.601 1.244 -16.623 1.00 91.69 94 LEU A N 1
ATOM 716 C CA . LEU A 1 94 ? 3.203 1.276 -15.290 1.00 91.69 94 LEU A CA 1
ATOM 717 C C . LEU A 1 94 ? 4.391 0.312 -15.177 1.00 91.69 94 LEU A C 1
ATOM 719 O O . LEU A 1 94 ? 5.508 0.739 -14.902 1.00 91.69 94 LEU A O 1
ATOM 723 N N . SER A 1 95 ? 4.191 -0.971 -15.490 1.00 91.81 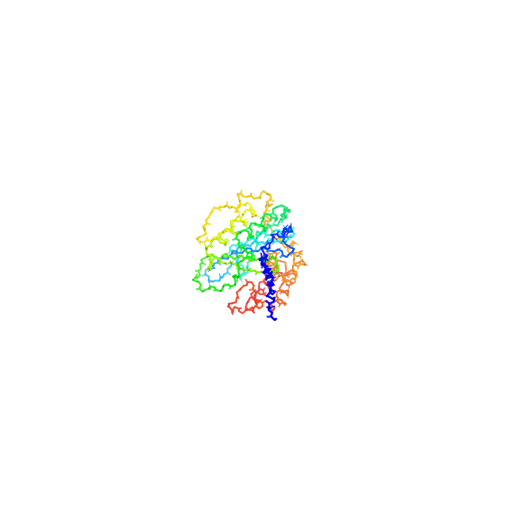95 SER A N 1
ATOM 724 C CA . SER A 1 95 ? 5.254 -1.991 -15.419 1.00 91.81 95 SER A CA 1
ATOM 725 C C . SER A 1 95 ? 6.432 -1.698 -16.364 1.00 91.81 95 SER A C 1
ATOM 727 O O . SER A 1 95 ? 7.597 -1.886 -16.002 1.00 91.81 95 SER A O 1
ATOM 729 N N . ARG A 1 96 ? 6.173 -1.157 -17.564 1.00 90.56 96 ARG A N 1
ATOM 730 C CA . ARG A 1 96 ? 7.236 -0.732 -18.494 1.00 90.56 96 ARG A CA 1
ATOM 731 C C . ARG A 1 96 ? 7.971 0.520 -18.037 1.00 90.56 96 ARG A C 1
ATOM 733 O O . ARG A 1 96 ? 9.149 0.661 -18.367 1.00 90.56 96 ARG A O 1
ATOM 740 N N . LEU A 1 97 ? 7.286 1.458 -17.389 1.00 89.44 97 LEU A N 1
ATOM 741 C CA . LEU A 1 97 ? 7.921 2.631 -16.790 1.00 89.44 97 LEU A CA 1
ATOM 742 C C . LEU A 1 97 ? 8.785 2.202 -15.607 1.00 89.44 97 LEU A C 1
ATOM 744 O O . LEU A 1 97 ? 9.938 2.609 -15.553 1.00 89.44 97 LEU A O 1
ATOM 748 N N . ALA A 1 98 ? 8.297 1.276 -14.778 1.00 87.56 98 ALA A N 1
ATOM 749 C CA . ALA A 1 98 ? 9.065 0.679 -13.693 1.00 87.56 98 ALA A CA 1
ATOM 750 C C . ALA A 1 98 ? 10.357 0.015 -14.184 1.00 87.56 98 ALA A C 1
ATOM 752 O O . ALA A 1 98 ? 11.455 0.316 -13.715 1.00 87.56 98 ALA A O 1
ATOM 753 N N . SER A 1 99 ? 10.252 -0.807 -15.229 1.00 87.81 99 SER A N 1
ATOM 754 C CA . SER A 1 99 ? 11.424 -1.404 -15.872 1.00 87.81 99 SER A CA 1
ATOM 755 C C . SER A 1 99 ? 12.397 -0.360 -16.423 1.00 87.81 99 SER A C 1
ATOM 757 O O . SER A 1 99 ? 13.606 -0.476 -16.219 1.00 87.81 99 SER A O 1
ATOM 759 N N . ARG A 1 100 ? 11.883 0.681 -17.094 1.00 87.00 100 ARG A N 1
ATOM 760 C CA . ARG A 1 100 ? 12.701 1.769 -17.657 1.00 87.00 100 ARG A CA 1
ATOM 761 C C . ARG A 1 100 ? 13.366 2.632 -16.591 1.00 87.00 100 ARG A C 1
ATOM 763 O O . ARG A 1 100 ? 14.484 3.082 -16.819 1.00 87.00 100 ARG A O 1
ATOM 770 N N . ALA A 1 101 ? 12.715 2.833 -15.448 1.00 82.88 101 ALA A N 1
ATOM 771 C CA . ALA A 1 101 ? 13.283 3.549 -14.313 1.00 82.88 101 ALA A CA 1
ATOM 772 C C . ALA A 1 101 ? 14.490 2.814 -13.711 1.00 82.88 101 ALA A C 1
ATOM 774 O O . ALA A 1 101 ? 15.310 3.459 -13.058 1.00 82.88 101 ALA A O 1
ATOM 775 N N . GLY A 1 102 ? 14.627 1.513 -13.997 1.00 83.19 102 GLY A N 1
ATOM 776 C CA . GLY A 1 102 ? 15.710 0.651 -13.533 1.00 83.19 102 GLY A CA 1
ATOM 777 C C . GLY A 1 102 ? 15.277 -0.359 -12.476 1.00 83.19 102 GLY A C 1
ATOM 778 O O . GLY A 1 102 ? 16.124 -1.110 -12.014 1.00 83.19 102 GLY A O 1
ATOM 779 N N . LEU A 1 103 ? 13.984 -0.426 -12.134 1.00 83.19 103 LEU A N 1
ATOM 780 C CA . LEU A 1 103 ? 13.503 -1.145 -10.954 1.00 83.19 103 LEU A CA 1
ATOM 781 C C . LEU A 1 103 ? 13.928 -2.623 -10.922 1.00 83.19 103 LEU A C 1
ATOM 783 O O . LEU A 1 103 ? 14.450 -3.095 -9.925 1.00 83.19 103 LEU A O 1
ATOM 787 N N . PHE A 1 104 ? 13.823 -3.335 -12.047 1.00 80.19 104 PHE A N 1
ATOM 788 C CA . PHE A 1 104 ? 14.212 -4.754 -12.144 1.00 80.19 104 PHE A CA 1
ATOM 789 C C . PHE A 1 104 ? 15.718 -4.996 -12.350 1.00 80.19 104 PHE A C 1
ATOM 791 O O . PHE A 1 104 ? 16.126 -6.120 -12.621 1.00 80.19 104 PHE A O 1
ATOM 798 N N . ARG A 1 105 ? 16.543 -3.947 -12.328 1.00 78.31 105 ARG A N 1
ATOM 799 C CA . ARG A 1 105 ? 18.010 -4.038 -12.458 1.00 78.31 105 ARG A CA 1
ATOM 800 C C . ARG A 1 105 ? 18.734 -3.626 -11.182 1.00 78.31 105 ARG A C 1
ATOM 802 O O . ARG A 1 105 ? 19.958 -3.705 -11.136 1.00 78.31 105 ARG A O 1
ATOM 809 N N . SER A 1 106 ? 17.998 -3.128 -10.197 1.00 67.06 106 SER A N 1
ATOM 810 C CA . SER A 1 106 ? 18.549 -2.690 -8.928 1.00 67.06 106 SER A CA 1
ATOM 811 C C . SER A 1 106 ? 18.685 -3.902 -8.003 1.00 67.06 106 SER A C 1
ATOM 813 O O . SER A 1 106 ? 17.698 -4.348 -7.431 1.00 67.06 106 SER A O 1
ATOM 815 N N . ASP A 1 107 ? 19.908 -4.416 -7.836 1.00 60.97 107 ASP A N 1
ATOM 816 C CA . ASP A 1 107 ? 20.255 -5.504 -6.892 1.00 60.97 107 ASP A CA 1
ATOM 817 C C . ASP A 1 107 ? 20.209 -5.061 -5.409 1.00 60.97 107 ASP A C 1
ATOM 819 O O . ASP A 1 107 ? 20.802 -5.671 -4.520 1.00 60.97 107 ASP A O 1
ATOM 823 N N . SER A 1 108 ? 19.562 -3.939 -5.117 1.00 53.94 108 SER A N 1
ATOM 824 C CA . SER A 1 108 ? 19.742 -3.191 -3.881 1.00 53.94 108 SER A CA 1
ATOM 825 C C . SER A 1 108 ? 18.898 -3.744 -2.732 1.00 53.94 108 SER A C 1
ATOM 827 O O . SER A 1 108 ? 17.828 -3.225 -2.431 1.00 53.94 108 SER A O 1
ATOM 829 N N . ALA A 1 109 ? 19.428 -4.749 -2.036 1.00 50.50 109 ALA A N 1
ATOM 830 C CA . ALA A 1 109 ? 19.265 -4.852 -0.590 1.00 50.50 109 ALA A CA 1
ATOM 831 C C . ALA A 1 109 ? 20.362 -3.986 0.047 1.00 50.50 109 ALA A C 1
ATOM 833 O O . ALA A 1 109 ? 21.514 -4.405 0.142 1.00 50.50 109 ALA A O 1
ATOM 834 N N . PHE A 1 110 ? 20.036 -2.745 0.408 1.00 51.94 110 PHE A N 1
ATOM 835 C CA . PHE A 1 110 ? 20.944 -1.891 1.171 1.00 51.94 110 PHE A CA 1
ATOM 836 C C . PHE A 1 110 ? 20.282 -1.503 2.484 1.00 51.94 110 PHE A C 1
ATOM 838 O O . PHE A 1 110 ? 19.185 -0.953 2.502 1.00 51.94 110 PHE A O 1
ATOM 845 N N . GLU A 1 111 ? 20.976 -1.793 3.577 1.00 48.41 111 GLU A N 1
ATOM 846 C CA . GLU A 1 111 ? 20.712 -1.221 4.889 1.00 48.41 111 GLU A CA 1
ATOM 847 C C . GLU A 1 111 ? 21.396 0.147 4.944 1.00 48.41 111 GLU A C 1
ATOM 849 O O . GLU A 1 111 ? 22.596 0.268 4.679 1.00 48.41 111 GLU A O 1
ATOM 854 N N . SER A 1 112 ? 20.643 1.194 5.265 1.00 46.81 112 SER A N 1
ATOM 855 C CA . SER A 1 112 ? 21.211 2.515 5.518 1.00 46.81 112 SER A CA 1
ATOM 856 C C . SER A 1 112 ? 21.252 2.785 7.004 1.00 46.81 112 SER A C 1
ATOM 858 O O . SER A 1 112 ? 20.311 2.494 7.732 1.00 46.81 112 SER A O 1
ATOM 860 N N . ASN A 1 113 ? 22.351 3.401 7.426 1.00 50.00 113 ASN A N 1
ATOM 861 C CA . ASN A 1 113 ? 22.519 3.982 8.754 1.00 50.00 113 ASN A CA 1
ATOM 862 C C . ASN A 1 113 ? 22.209 5.492 8.738 1.00 50.00 113 ASN A C 1
ATOM 864 O O . ASN A 1 113 ? 22.811 6.254 9.497 1.00 50.00 113 ASN A O 1
ATOM 868 N N . ALA A 1 114 ? 21.366 5.958 7.810 1.00 52.91 114 ALA A N 1
ATOM 869 C CA . ALA A 1 114 ? 21.081 7.377 7.657 1.00 52.91 114 ALA A CA 1
ATOM 870 C C . ALA A 1 114 ? 20.345 7.946 8.873 1.00 52.91 114 ALA A C 1
ATOM 872 O O . ALA A 1 114 ? 19.547 7.288 9.540 1.00 52.91 114 ALA A O 1
ATOM 873 N N . THR A 1 115 ? 20.642 9.212 9.160 1.00 53.47 115 THR A N 1
ATOM 874 C CA . THR A 1 115 ? 19.930 9.993 10.168 1.00 53.47 115 THR A CA 1
ATOM 875 C C . THR A 1 115 ? 18.441 10.043 9.832 1.00 53.47 115 THR A C 1
ATOM 877 O O . THR A 1 115 ? 18.104 10.246 8.665 1.00 53.47 115 THR A O 1
ATOM 880 N N . PRO A 1 116 ? 17.557 9.931 10.832 1.00 58.28 116 PRO A N 1
ATOM 881 C CA . PRO A 1 116 ? 16.128 9.897 10.582 1.00 58.28 116 PRO A CA 1
ATOM 882 C C . PRO A 1 116 ? 15.642 11.187 9.930 1.00 58.28 116 PRO A C 1
ATOM 884 O O . PRO A 1 116 ? 15.942 12.279 10.418 1.00 58.28 116 PRO A O 1
ATOM 887 N N . VAL A 1 117 ? 14.885 11.049 8.849 1.00 65.00 117 VAL A N 1
ATOM 888 C CA . VAL A 1 117 ? 14.192 12.153 8.179 1.00 65.00 117 VAL A CA 1
ATOM 889 C C . VAL A 1 117 ? 12.733 12.152 8.641 1.00 65.00 117 VAL A C 1
ATOM 891 O O . VAL A 1 117 ? 12.188 11.099 8.965 1.00 65.00 117 VAL A O 1
ATOM 894 N N . ASP A 1 118 ? 12.087 13.319 8.662 1.00 72.44 118 ASP A N 1
ATOM 895 C CA . ASP A 1 118 ? 10.687 13.462 9.097 1.00 72.44 118 ASP A CA 1
ATOM 896 C C . ASP A 1 118 ? 9.692 12.679 8.217 1.00 72.44 118 ASP A C 1
ATOM 898 O O . ASP A 1 118 ? 8.582 12.369 8.653 1.00 72.44 118 ASP A O 1
ATOM 902 N N . SER A 1 119 ? 10.081 12.337 6.984 1.00 77.38 119 SER A N 1
ATOM 903 C CA . SER A 1 119 ? 9.273 11.548 6.052 1.00 77.38 119 SER A CA 1
ATOM 904 C C . SER A 1 119 ? 10.130 10.522 5.314 1.00 77.38 119 SER A C 1
ATOM 906 O O . SER A 1 119 ? 11.162 10.860 4.728 1.00 77.38 119 SER A O 1
ATOM 908 N N . HIS A 1 120 ? 9.671 9.275 5.329 1.00 87.44 120 HIS A N 1
ATOM 909 C CA . HIS A 1 120 ? 10.310 8.118 4.719 1.00 87.44 120 HIS A CA 1
ATOM 910 C C . HIS A 1 120 ? 9.364 7.507 3.684 1.00 87.44 120 HIS A C 1
ATOM 912 O O . HIS A 1 120 ? 8.244 7.122 4.013 1.00 87.44 120 HIS A O 1
ATOM 918 N N . VAL A 1 121 ? 9.810 7.412 2.432 1.00 89.69 121 VAL A N 1
ATOM 919 C CA . VAL A 1 121 ? 9.079 6.714 1.372 1.00 89.69 121 VAL A CA 1
ATOM 920 C C . VAL A 1 121 ? 9.828 5.450 1.016 1.00 89.69 121 VAL A C 1
ATOM 922 O O . VAL A 1 121 ? 11.031 5.466 0.761 1.00 89.69 121 VAL A O 1
ATOM 925 N N . GLU A 1 122 ? 9.086 4.358 0.962 1.00 90.62 122 GLU A N 1
ATOM 926 C CA . GLU A 1 122 ? 9.579 3.049 0.604 1.00 90.62 122 GLU A CA 1
ATOM 927 C C . GLU A 1 122 ? 8.794 2.497 -0.576 1.00 90.62 122 GLU A C 1
ATOM 929 O O . GLU A 1 122 ? 7.568 2.573 -0.621 1.00 90.62 122 GLU A O 1
ATOM 934 N N . LEU A 1 123 ? 9.514 1.899 -1.513 1.00 91.62 123 LEU A N 1
ATOM 935 C CA . LEU A 1 123 ? 8.973 1.214 -2.666 1.00 91.62 123 LEU A CA 1
ATOM 936 C C . LEU A 1 123 ? 9.435 -0.242 -2.650 1.00 91.62 123 LEU A C 1
ATOM 938 O O . LEU A 1 123 ? 10.621 -0.524 -2.497 1.00 91.62 123 LEU A O 1
ATOM 942 N N . ARG A 1 124 ? 8.504 -1.168 -2.857 1.00 91.31 124 ARG A N 1
ATOM 943 C CA . ARG A 1 124 ? 8.747 -2.603 -3.025 1.00 91.31 124 ARG A CA 1
ATOM 944 C C . ARG A 1 124 ? 8.186 -3.089 -4.339 1.00 91.31 124 ARG A C 1
ATOM 946 O O . ARG A 1 124 ? 7.202 -2.542 -4.839 1.00 91.31 124 ARG A O 1
ATOM 953 N N . TRP A 1 125 ? 8.782 -4.145 -4.867 1.00 92.38 125 TRP A N 1
ATOM 954 C CA . TRP A 1 125 ? 8.280 -4.775 -6.076 1.00 92.38 125 TRP A CA 1
ATOM 955 C C . TRP A 1 125 ? 8.551 -6.267 -6.113 1.00 92.38 125 TRP A C 1
ATOM 957 O O . TRP A 1 125 ? 9.456 -6.782 -5.452 1.00 92.38 125 TRP A O 1
ATOM 967 N N . THR A 1 126 ? 7.782 -6.929 -6.965 1.00 90.38 126 THR A N 1
ATOM 968 C CA . THR A 1 126 ? 8.034 -8.273 -7.474 1.00 90.38 126 THR A CA 1
ATOM 969 C C . THR A 1 126 ? 7.831 -8.243 -8.988 1.00 90.38 126 THR A C 1
ATOM 971 O O . THR A 1 126 ? 7.045 -7.442 -9.498 1.00 90.38 126 THR A O 1
ATOM 974 N N . GLY A 1 127 ? 8.578 -9.043 -9.735 1.00 90.12 127 GLY A N 1
ATOM 975 C CA . GLY A 1 127 ? 8.418 -9.167 -11.177 1.00 90.12 127 GLY A CA 1
ATOM 976 C C . GLY A 1 127 ? 9.644 -9.778 -11.840 1.00 90.12 127 GLY A C 1
ATOM 977 O O . GLY A 1 127 ? 10.773 -9.410 -11.513 1.00 90.12 127 GLY A O 1
ATOM 978 N N . PHE A 1 128 ? 9.416 -10.659 -12.815 1.00 88.75 128 PHE A N 1
ATOM 979 C CA . PHE A 1 128 ? 10.482 -11.409 -13.494 1.00 88.75 128 PHE A CA 1
ATOM 980 C C . PHE A 1 128 ? 11.314 -12.261 -12.525 1.00 88.75 128 PHE A C 1
ATOM 982 O O . PHE A 1 128 ? 12.546 -12.237 -12.576 1.00 88.75 128 PHE A O 1
ATOM 989 N N . ASP A 1 129 ? 10.639 -12.969 -11.616 1.00 86.81 129 ASP A N 1
ATOM 990 C CA . ASP A 1 129 ? 11.240 -13.825 -10.585 1.00 86.81 129 ASP A CA 1
ATOM 991 C C . ASP A 1 129 ? 12.210 -13.069 -9.658 1.00 86.81 129 ASP A C 1
ATOM 993 O O . ASP A 1 129 ? 13.070 -13.656 -9.001 1.00 86.81 129 ASP A O 1
ATOM 997 N N . SER A 1 130 ? 12.083 -11.742 -9.623 1.00 85.56 130 SER A N 1
ATOM 998 C CA . SER A 1 130 ? 12.922 -10.837 -8.847 1.00 85.56 130 SER A CA 1
ATOM 999 C C . SER A 1 130 ? 12.046 -10.031 -7.901 1.00 85.56 130 SER A C 1
ATOM 1001 O O . SER A 1 130 ? 10.942 -9.620 -8.256 1.00 85.56 130 SER A O 1
ATOM 1003 N N . ALA A 1 131 ? 12.552 -9.770 -6.703 1.00 88.56 131 ALA A N 1
ATOM 1004 C CA . ALA A 1 131 ? 11.926 -8.886 -5.732 1.00 88.56 131 ALA A CA 1
ATOM 1005 C C . ALA A 1 131 ? 12.955 -7.876 -5.236 1.00 88.56 131 ALA A C 1
ATOM 1007 O O . ALA A 1 131 ? 14.153 -8.164 -5.231 1.00 88.56 131 ALA A O 1
ATOM 1008 N N . GLY A 1 132 ? 12.501 -6.708 -4.795 1.00 86.81 132 GLY A N 1
ATOM 1009 C CA . GLY A 1 132 ? 13.405 -5.735 -4.200 1.00 86.81 132 GLY A CA 1
ATOM 1010 C C . GLY A 1 132 ? 12.704 -4.618 -3.446 1.00 86.81 132 GLY A C 1
ATOM 1011 O O . GLY A 1 132 ? 11.472 -4.577 -3.341 1.00 86.81 132 GLY A O 1
ATOM 1012 N N . ARG A 1 133 ? 13.530 -3.726 -2.893 1.00 87.06 133 ARG A N 1
ATOM 1013 C CA . ARG A 1 133 ? 13.122 -2.585 -2.076 1.00 87.06 133 ARG A CA 1
ATOM 1014 C C . ARG A 1 133 ? 14.003 -1.365 -2.372 1.00 87.06 133 ARG A C 1
ATOM 1016 O O . ARG A 1 133 ? 15.200 -1.502 -2.600 1.00 87.06 133 ARG A O 1
ATOM 1023 N N . LEU A 1 134 ? 13.403 -0.178 -2.377 1.00 87.19 134 LEU A N 1
ATOM 1024 C CA . LEU A 1 134 ? 14.066 1.128 -2.439 1.00 87.19 134 LEU A CA 1
ATOM 1025 C C . LEU A 1 134 ? 13.482 2.021 -1.345 1.00 87.19 134 LEU A C 1
ATOM 1027 O O . LEU A 1 134 ? 12.279 1.967 -1.099 1.00 87.19 134 LEU A O 1
ATOM 1031 N N . SER A 1 135 ? 14.301 2.862 -0.720 1.00 85.25 135 SER A N 1
ATOM 1032 C CA . SER A 1 135 ? 13.835 3.819 0.285 1.00 85.25 135 SER A CA 1
ATOM 1033 C C . SER A 1 135 ? 14.561 5.161 0.220 1.00 85.25 135 SER A C 1
ATOM 1035 O O . SER A 1 135 ? 15.744 5.240 -0.124 1.00 85.25 135 SER A O 1
ATOM 1037 N N . SER A 1 136 ? 13.839 6.229 0.573 1.00 80.94 136 SER A N 1
ATOM 1038 C CA . SER A 1 136 ? 14.306 7.620 0.472 1.00 80.94 136 SER A CA 1
ATOM 1039 C C . SER A 1 136 ? 15.447 7.972 1.433 1.00 80.94 136 SER A C 1
ATOM 1041 O O . SER A 1 136 ? 16.127 8.970 1.228 1.00 80.94 136 SER A O 1
ATOM 1043 N N . GLU A 1 137 ? 15.689 7.158 2.464 1.00 70.69 137 GLU A N 1
ATOM 1044 C CA . GLU A 1 137 ? 16.822 7.308 3.394 1.00 70.69 137 GLU A CA 1
ATOM 1045 C C . GLU A 1 137 ? 18.175 6.911 2.783 1.00 70.69 137 GLU A C 1
ATOM 1047 O O . GLU A 1 137 ? 19.230 7.245 3.324 1.00 70.69 137 GLU A O 1
ATOM 1052 N N . ILE A 1 138 ? 18.155 6.150 1.688 1.00 56.31 138 ILE A N 1
ATOM 1053 C CA . ILE A 1 138 ? 19.338 5.460 1.149 1.00 56.31 138 ILE A CA 1
ATOM 1054 C C . ILE A 1 138 ? 19.702 6.010 -0.225 1.00 56.31 138 ILE A C 1
ATOM 1056 O O . ILE A 1 138 ? 20.877 6.039 -0.587 1.00 56.31 138 ILE A O 1
ATOM 1060 N N . ASP A 1 139 ? 18.703 6.471 -0.978 1.00 55.28 139 ASP A N 1
ATOM 1061 C CA . ASP A 1 139 ? 18.891 6.892 -2.357 1.00 55.28 139 ASP A CA 1
ATOM 1062 C C . ASP A 1 139 ? 17.813 7.901 -2.785 1.00 55.28 139 ASP A C 1
ATOM 1064 O O . ASP A 1 139 ? 16.787 7.544 -3.363 1.00 55.28 139 ASP A O 1
ATOM 1068 N N . SER A 1 140 ? 18.046 9.192 -2.529 1.00 56.59 140 SER A N 1
ATOM 1069 C CA . SER A 1 140 ? 17.279 10.273 -3.174 1.00 56.59 140 SER A CA 1
ATOM 1070 C C . SER A 1 140 ? 17.731 10.522 -4.626 1.00 56.59 140 SER A C 1
ATOM 1072 O O . SER A 1 140 ? 17.391 11.533 -5.234 1.00 56.59 140 SER A O 1
ATOM 1074 N N . GLY A 1 141 ? 18.540 9.618 -5.199 1.00 64.56 141 GLY A N 1
ATOM 1075 C CA . GLY A 1 141 ? 19.118 9.726 -6.530 1.00 64.56 141 GLY A CA 1
ATOM 1076 C C . GLY A 1 141 ? 18.408 8.884 -7.590 1.00 64.56 141 GLY A C 1
ATOM 1077 O O . GLY A 1 141 ? 18.826 7.787 -7.947 1.00 64.56 141 GLY A O 1
ATOM 1078 N N . GLY A 1 142 ? 17.403 9.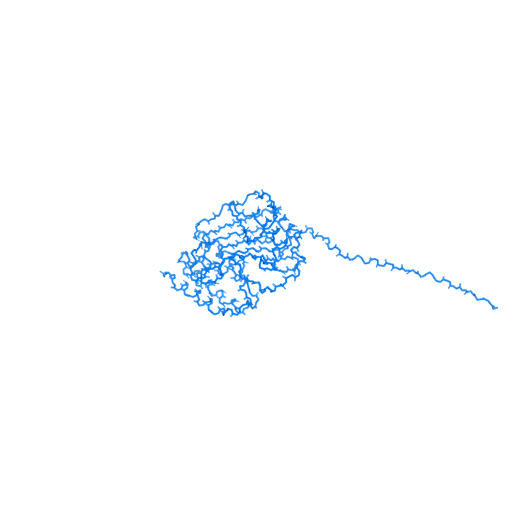464 -8.243 1.00 80.56 142 GLY A N 1
ATOM 1079 C CA . GLY A 1 142 ? 17.042 9.146 -9.628 1.00 80.56 142 GLY A CA 1
ATOM 1080 C C . GLY A 1 142 ? 16.104 7.958 -9.867 1.00 80.56 142 GLY A C 1
ATOM 1081 O O . GLY A 1 142 ? 15.165 8.126 -10.641 1.00 80.56 142 GLY A O 1
ATOM 1082 N N . VAL A 1 143 ? 16.314 6.765 -9.291 1.00 87.19 143 VAL A N 1
ATOM 1083 C CA . VAL A 1 143 ? 15.382 5.631 -9.528 1.00 87.19 143 VAL A CA 1
ATOM 1084 C C . VAL A 1 143 ? 14.112 5.790 -8.701 1.00 87.19 143 VAL A C 1
ATOM 1086 O O . VAL A 1 143 ? 13.023 5.721 -9.271 1.00 87.19 143 VAL A O 1
ATOM 1089 N N . LEU A 1 144 ? 14.247 6.035 -7.393 1.00 88.19 144 LEU A N 1
ATOM 1090 C CA . LEU A 1 144 ? 13.104 6.222 -6.501 1.00 88.19 144 LEU A CA 1
ATOM 1091 C C . LEU A 1 144 ? 12.272 7.439 -6.922 1.00 88.19 144 LEU A C 1
ATOM 1093 O O . LEU A 1 144 ? 11.081 7.276 -7.153 1.00 88.19 144 LEU A O 1
ATOM 1097 N N . ASP A 1 145 ? 12.895 8.602 -7.137 1.00 89.06 145 ASP A N 1
ATOM 1098 C CA . ASP A 1 145 ? 12.230 9.821 -7.627 1.00 89.06 145 ASP A CA 1
ATOM 1099 C C . ASP A 1 145 ? 11.382 9.545 -8.875 1.00 89.06 145 ASP A C 1
ATOM 1101 O O . ASP A 1 145 ? 10.181 9.809 -8.897 1.00 89.06 145 ASP A O 1
ATOM 1105 N N . ARG A 1 146 ? 11.987 8.933 -9.907 1.00 88.62 146 ARG A N 1
ATOM 1106 C CA . ARG A 1 146 ? 11.273 8.574 -11.142 1.00 88.62 146 ARG A CA 1
ATOM 1107 C C . ARG A 1 146 ? 10.113 7.629 -10.865 1.00 88.62 146 ARG A C 1
ATOM 1109 O O . ARG A 1 146 ? 9.060 7.776 -11.473 1.00 88.62 146 ARG A O 1
ATOM 1116 N N . MET A 1 147 ? 10.296 6.655 -9.980 1.00 91.25 147 MET A N 1
ATOM 1117 C CA . MET A 1 147 ? 9.229 5.722 -9.642 1.00 91.25 147 MET A CA 1
ATOM 1118 C C . MET A 1 147 ? 8.078 6.380 -8.898 1.00 91.25 147 MET A C 1
ATOM 1120 O O . MET A 1 147 ? 6.927 6.064 -9.189 1.00 91.25 147 MET A O 1
ATOM 1124 N N . ILE A 1 148 ? 8.369 7.292 -7.976 1.00 92.38 148 ILE A N 1
ATOM 1125 C CA . ILE A 1 148 ? 7.340 8.033 -7.256 1.00 92.38 148 ILE A CA 1
ATOM 1126 C C . ILE A 1 148 ? 6.548 8.924 -8.214 1.00 92.38 148 ILE A C 1
ATOM 1128 O O . ILE A 1 148 ? 5.320 8.884 -8.180 1.00 92.38 148 ILE A O 1
ATOM 1132 N N . HIS A 1 149 ? 7.209 9.610 -9.152 1.00 90.00 149 HIS A N 1
ATOM 1133 C CA . HIS A 1 149 ? 6.519 10.350 -10.220 1.00 90.00 149 HIS A CA 1
ATOM 1134 C C . HIS A 1 149 ? 5.605 9.452 -11.056 1.00 90.00 149 HIS A C 1
ATOM 1136 O O . HIS A 1 149 ? 4.437 9.779 -11.268 1.00 90.00 149 HIS A O 1
ATOM 1142 N N . VAL A 1 150 ? 6.108 8.280 -11.460 1.00 90.31 150 VAL A N 1
ATOM 1143 C CA . VAL A 1 150 ? 5.325 7.301 -12.223 1.00 90.31 150 VAL A CA 1
ATOM 1144 C C . VAL A 1 150 ? 4.103 6.849 -11.435 1.00 90.31 150 VAL A C 1
ATOM 1146 O O . VAL A 1 150 ? 3.017 6.808 -12.001 1.00 90.31 150 VAL A O 1
ATOM 1149 N N . VAL A 1 151 ? 4.264 6.517 -10.153 1.00 92.44 151 VAL A N 1
ATOM 1150 C CA . VAL A 1 151 ? 3.174 6.058 -9.280 1.00 92.44 151 VAL A CA 1
ATOM 1151 C C . VAL A 1 151 ? 2.136 7.151 -9.065 1.00 92.44 151 VAL A C 1
ATOM 1153 O O . VAL A 1 151 ? 0.947 6.865 -9.185 1.00 92.44 151 VAL A O 1
ATOM 1156 N N . ASN A 1 152 ? 2.564 8.393 -8.833 1.00 91.88 152 ASN A N 1
ATOM 1157 C CA . ASN A 1 152 ? 1.670 9.534 -8.628 1.00 91.88 152 ASN A CA 1
ATOM 1158 C C . ASN A 1 152 ? 0.702 9.738 -9.802 1.00 91.88 152 ASN A C 1
ATOM 1160 O O . ASN A 1 152 ? -0.443 10.128 -9.594 1.00 91.88 152 ASN A O 1
ATOM 1164 N N . ALA A 1 153 ? 1.100 9.382 -11.025 1.00 88.62 153 ALA A N 1
ATOM 1165 C CA . ALA A 1 153 ? 0.224 9.462 -12.192 1.00 88.62 153 ALA A CA 1
ATOM 1166 C C . ALA A 1 153 ? -0.930 8.443 -12.212 1.00 88.62 153 ALA A C 1
ATOM 1168 O O . ALA A 1 153 ? -1.834 8.572 -13.045 1.00 88.62 153 ALA A O 1
ATOM 1169 N N . PHE A 1 154 ? -0.875 7.429 -11.344 1.00 90.25 154 PHE A N 1
ATOM 1170 C CA . PHE A 1 154 ? -1.908 6.410 -11.167 1.00 90.25 154 PHE A CA 1
ATOM 1171 C C . PHE A 1 154 ? -2.686 6.581 -9.864 1.00 90.25 154 PHE A C 1
ATOM 1173 O O . PHE A 1 154 ? -3.535 5.742 -9.601 1.00 90.25 154 PHE A O 1
ATOM 1180 N N . LEU A 1 155 ? -2.431 7.618 -9.060 1.00 90.12 155 LEU A N 1
ATOM 1181 C CA . LEU A 1 155 ? -3.163 7.861 -7.816 1.00 90.12 155 LEU A CA 1
ATOM 1182 C C . LEU A 1 155 ? -4.494 8.598 -8.043 1.00 90.12 155 LEU A C 1
ATOM 1184 O O . LEU A 1 155 ? -4.693 9.206 -9.099 1.00 90.12 155 LEU A O 1
ATOM 1188 N N . PRO A 1 156 ? -5.418 8.554 -7.061 1.00 87.75 156 PRO A N 1
ATOM 1189 C CA . PRO A 1 156 ? -6.622 9.378 -7.091 1.00 87.75 156 PRO A CA 1
ATOM 1190 C C . PRO A 1 156 ? -6.297 10.873 -7.184 1.00 87.75 156 PRO A C 1
ATOM 1192 O O . PRO A 1 156 ? -5.235 11.321 -6.752 1.00 87.75 156 PRO A O 1
ATOM 1195 N N . GLU A 1 157 ? -7.230 11.658 -7.725 1.00 84.50 157 GLU A N 1
ATOM 1196 C CA . GLU A 1 157 ? -7.045 13.103 -7.881 1.00 84.50 157 GLU A CA 1
ATOM 1197 C C . GLU A 1 157 ? -6.730 13.782 -6.536 1.00 84.50 157 GLU A C 1
ATOM 1199 O O . GLU A 1 157 ? -7.340 13.488 -5.508 1.00 84.50 157 GLU A O 1
ATOM 1204 N N . GLY A 1 158 ? -5.737 14.677 -6.541 1.00 87.25 158 GLY A N 1
ATOM 1205 C CA . GLY A 1 158 ? -5.280 15.391 -5.346 1.00 87.25 158 GLY A CA 1
ATOM 1206 C C . GLY A 1 158 ? -4.375 14.584 -4.408 1.00 87.25 158 GLY A C 1
ATOM 1207 O O . GLY A 1 158 ? -3.948 15.126 -3.390 1.00 87.25 158 GLY A O 1
ATOM 1208 N N . ARG A 1 159 ? -4.056 13.324 -4.731 1.00 90.00 159 ARG A N 1
ATOM 1209 C CA . ARG A 1 159 ? -3.174 12.465 -3.929 1.00 90.00 159 ARG A CA 1
ATOM 1210 C C . ARG A 1 159 ? -1.804 12.316 -4.584 1.00 90.00 159 ARG A C 1
ATOM 1212 O O . ARG A 1 159 ? -1.693 12.166 -5.799 1.00 90.00 159 ARG A O 1
ATOM 1219 N N . SER A 1 160 ? -0.755 12.332 -3.772 1.00 91.88 160 SER A N 1
ATOM 1220 C CA . SER A 1 160 ? 0.624 12.124 -4.212 1.00 91.88 160 SER A CA 1
ATOM 1221 C C . SER A 1 160 ? 1.487 11.606 -3.069 1.00 91.88 160 SER A C 1
ATOM 1223 O O . SER A 1 160 ? 1.251 11.916 -1.903 1.00 91.88 160 SER A O 1
ATOM 1225 N N . PHE A 1 161 ? 2.506 10.827 -3.415 1.00 91.69 161 PHE A N 1
ATOM 1226 C CA . PHE A 1 161 ? 3.655 10.583 -2.557 1.00 91.69 161 PHE A CA 1
ATOM 1227 C C . PHE A 1 161 ? 4.706 11.665 -2.787 1.00 91.69 161 PHE A C 1
ATOM 1229 O O . PHE A 1 161 ? 4.916 12.122 -3.915 1.00 91.69 161 PHE A O 1
ATOM 1236 N N . GLY A 1 162 ? 5.418 12.021 -1.722 1.00 87.69 162 GLY A N 1
ATOM 1237 C CA . GLY A 1 162 ? 6.548 12.936 -1.778 1.00 87.69 162 GLY A CA 1
ATOM 1238 C C . GLY A 1 162 ? 7.459 12.767 -0.570 1.00 87.69 162 GLY A C 1
ATOM 1239 O O . GLY A 1 162 ? 7.056 12.236 0.463 1.00 87.69 162 GLY A O 1
ATOM 1240 N N . PHE A 1 163 ? 8.702 13.211 -0.711 1.00 86.56 163 PHE A N 1
ATOM 1241 C CA . PHE A 1 163 ? 9.680 13.261 0.372 1.00 86.56 163 PHE A CA 1
ATOM 1242 C C . PHE A 1 163 ? 10.640 14.435 0.167 1.00 86.56 163 PHE A C 1
ATOM 1244 O O . PHE A 1 163 ? 10.752 14.997 -0.927 1.00 86.56 163 PHE A O 1
ATOM 1251 N N . SER A 1 164 ? 11.330 14.824 1.240 1.00 81.94 164 SER A N 1
ATOM 1252 C CA . SER A 1 164 ? 12.288 15.930 1.197 1.00 81.94 164 SER A CA 1
ATOM 1253 C C . SER A 1 164 ? 13.430 15.624 0.227 1.00 81.94 164 SER A C 1
ATOM 1255 O O . SER A 1 164 ? 14.074 14.582 0.324 1.00 81.94 164 SER A O 1
ATOM 1257 N N . GLY A 1 165 ? 13.688 16.539 -0.709 1.00 80.88 165 GLY A N 1
ATOM 1258 C CA . GLY A 1 165 ? 14.742 16.382 -1.712 1.00 80.88 165 GLY A CA 1
ATOM 1259 C C . GLY A 1 165 ? 14.348 15.584 -2.956 1.00 80.88 165 GLY A C 1
ATOM 1260 O O . GLY A 1 165 ? 15.217 15.378 -3.795 1.00 80.88 165 GLY A O 1
ATOM 1261 N N . MET A 1 166 ? 13.080 15.183 -3.111 1.00 84.88 166 MET A N 1
ATOM 1262 C CA . MET A 1 166 ? 12.585 14.592 -4.359 1.00 84.88 166 MET A CA 1
ATOM 1263 C C . MET A 1 166 ? 12.768 15.576 -5.528 1.00 84.88 166 MET A C 1
ATOM 1265 O O . MET A 1 166 ? 12.366 16.740 -5.446 1.00 84.88 166 MET A O 1
ATOM 1269 N N . THR A 1 167 ? 13.382 15.113 -6.615 1.00 82.88 167 THR A N 1
ATOM 1270 C CA . THR A 1 167 ? 13.683 15.907 -7.816 1.00 82.88 167 THR A CA 1
ATOM 1271 C C . THR A 1 167 ? 12.974 15.367 -9.060 1.00 82.88 167 THR A C 1
ATOM 1273 O O . THR A 1 167 ? 12.374 14.294 -9.045 1.00 82.88 167 THR A O 1
ATOM 1276 N N . GLY A 1 168 ? 13.042 16.112 -10.167 1.00 81.56 168 GLY A N 1
ATOM 1277 C CA . GLY A 1 168 ? 12.470 15.714 -11.456 1.00 81.56 168 GLY A CA 1
ATOM 1278 C C . GLY A 1 168 ? 11.058 16.243 -11.704 1.00 81.56 168 GLY A C 1
ATOM 1279 O O . GLY A 1 168 ? 10.394 16.740 -10.797 1.00 81.56 168 GLY A O 1
ATOM 1280 N N . ASP A 1 169 ? 10.637 16.158 -12.965 1.00 78.00 169 ASP A N 1
ATOM 1281 C CA . ASP A 1 169 ? 9.304 16.563 -13.405 1.00 78.00 169 ASP A CA 1
ATOM 1282 C C . ASP A 1 169 ? 8.292 15.430 -13.182 1.00 78.00 169 ASP A C 1
ATOM 1284 O O . ASP A 1 169 ? 8.628 14.250 -13.311 1.00 78.00 169 ASP A O 1
ATOM 1288 N N . GLU A 1 170 ? 7.035 15.792 -12.916 1.00 73.81 170 GLU A N 1
ATOM 1289 C CA . GLU A 1 170 ? 5.927 14.836 -12.865 1.00 73.81 170 GLU A CA 1
ATOM 1290 C C . GLU A 1 170 ? 5.762 14.131 -14.222 1.00 73.81 170 GLU A C 1
ATOM 1292 O O . GLU A 1 170 ? 5.415 14.745 -15.239 1.00 73.81 170 GLU A O 1
ATOM 1297 N N . GLU A 1 171 ? 5.972 12.815 -14.239 1.00 67.31 171 GLU A N 1
ATOM 1298 C CA . GLU A 1 171 ? 5.753 11.970 -15.408 1.00 67.31 171 GLU A CA 1
ATOM 1299 C C . GLU A 1 171 ? 5.051 10.660 -15.034 1.00 67.31 171 GLU A C 1
ATOM 1301 O O . GLU A 1 171 ? 5.558 9.933 -14.182 1.00 67.31 171 GLU A O 1
ATOM 1306 N N . PRO A 1 172 ? 3.988 10.251 -15.758 1.00 66.19 172 PRO A N 1
ATOM 1307 C CA . PRO A 1 172 ? 3.216 11.004 -16.759 1.00 66.19 172 PRO A CA 1
ATOM 1308 C C . PRO A 1 172 ? 2.229 12.022 -16.141 1.00 66.19 172 PRO A C 1
ATOM 1310 O O . PRO A 1 172 ? 1.840 11.900 -14.989 1.00 66.19 172 PRO A O 1
ATOM 1313 N N . ARG A 1 173 ? 1.763 13.010 -16.926 1.00 62.50 173 ARG A N 1
ATOM 1314 C CA . ARG A 1 173 ? 0.838 14.093 -16.495 1.00 62.50 173 ARG A CA 1
ATOM 1315 C C . ARG A 1 173 ? -0.616 13.636 -16.231 1.00 62.50 173 ARG A C 1
ATOM 1317 O O . ARG A 1 173 ? -1.549 14.296 -16.674 1.00 62.50 173 ARG A O 1
ATOM 1324 N N . SER A 1 174 ? -0.813 12.531 -15.520 1.00 57.56 174 SER A N 1
ATOM 1325 C CA . SER A 1 174 ? -2.063 11.779 -15.295 1.00 57.56 174 SER A CA 1
ATOM 1326 C C . SER A 1 174 ? -2.397 10.727 -16.356 1.00 57.56 174 SER A C 1
ATOM 1328 O O . SER A 1 174 ? -2.371 10.969 -17.568 1.00 57.56 174 SER A O 1
ATOM 1330 N N . VAL A 1 175 ? -2.756 9.539 -15.869 1.00 59.44 175 VAL A N 1
ATOM 1331 C CA . VAL A 1 175 ? -3.471 8.522 -16.638 1.00 59.44 175 VAL A CA 1
ATOM 1332 C C . VAL A 1 175 ? -4.936 8.598 -16.209 1.00 59.44 175 VAL A C 1
ATOM 1334 O O . VAL A 1 175 ? -5.280 8.435 -15.044 1.00 59.44 175 VAL A O 1
ATOM 1337 N N . SER A 1 176 ? -5.806 8.945 -17.155 1.00 48.03 176 SER A N 1
ATOM 1338 C CA . SER A 1 176 ? -7.226 9.201 -16.901 1.00 48.03 176 SER A C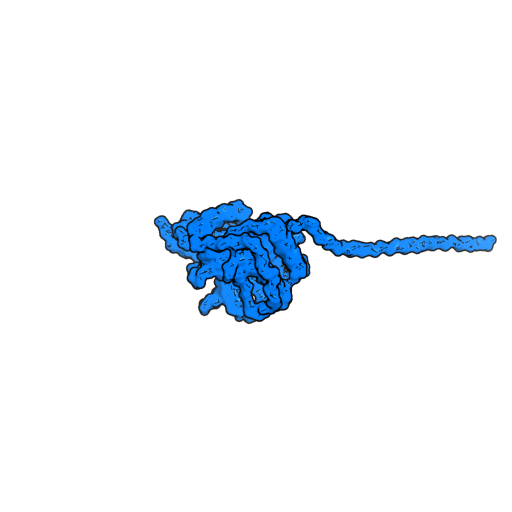A 1
ATOM 1339 C C . SER A 1 176 ? -7.934 7.957 -16.342 1.00 48.03 176 SER A C 1
ATOM 1341 O O . SER A 1 176 ? -7.844 6.895 -16.959 1.00 48.03 176 SER A O 1
ATOM 1343 N N . ARG A 1 177 ? -8.740 8.156 -15.278 1.00 61.59 177 ARG A N 1
ATOM 1344 C CA . ARG A 1 177 ? -9.785 7.264 -14.701 1.00 61.59 177 ARG A CA 1
ATOM 1345 C C . ARG A 1 177 ? -9.445 6.498 -13.417 1.00 61.59 177 ARG A C 1
ATOM 1347 O O . ARG A 1 177 ? -9.940 5.388 -13.230 1.00 61.59 177 ARG A O 1
ATOM 1354 N N . VAL A 1 178 ? -8.700 7.102 -12.499 1.00 65.50 178 VAL A N 1
ATOM 1355 C CA . VAL A 1 178 ? -8.694 6.623 -11.112 1.00 65.50 178 VAL A CA 1
ATOM 1356 C C . VAL A 1 178 ? -9.996 7.088 -10.434 1.00 65.50 178 VAL A C 1
ATOM 1358 O O . VAL A 1 178 ? -10.256 8.289 -10.424 1.00 65.50 178 VAL A O 1
ATOM 1361 N N . PRO A 1 179 ? -10.866 6.183 -9.948 1.00 66.50 179 PRO A N 1
ATOM 1362 C CA . PRO A 1 179 ? -12.066 6.531 -9.191 1.00 66.50 179 PRO A CA 1
ATOM 1363 C C . PRO A 1 179 ? -11.731 7.294 -7.911 1.00 66.50 179 PRO A C 1
ATOM 1365 O O . PRO A 1 179 ? -10.655 7.116 -7.338 1.00 66.50 179 PRO A O 1
ATOM 1368 N N . GLU A 1 180 ? -12.687 8.090 -7.437 1.00 68.06 180 GLU A N 1
ATOM 1369 C CA . GLU A 1 180 ? -12.576 8.743 -6.135 1.00 68.06 180 GLU A CA 1
ATOM 1370 C C . GLU A 1 180 ? -12.432 7.701 -5.005 1.00 68.06 180 GLU A C 1
ATOM 1372 O O . GLU A 1 180 ? -13.033 6.618 -5.076 1.00 68.06 180 GLU A O 1
ATOM 1377 N N . PRO A 1 181 ? -11.639 8.010 -3.965 1.00 67.44 181 PRO A N 1
ATOM 1378 C CA . PRO A 1 181 ? -11.561 7.194 -2.763 1.00 67.44 181 PRO A CA 1
ATOM 1379 C C . PRO A 1 181 ? -12.931 6.939 -2.134 1.00 67.44 181 PRO A C 1
ATOM 1381 O O . PRO A 1 181 ? -13.801 7.805 -2.122 1.00 67.44 181 PRO A O 1
ATOM 1384 N N . LEU A 1 182 ? -13.111 5.763 -1.535 1.00 67.06 182 LEU A N 1
ATOM 1385 C CA . LEU A 1 182 ? -14.179 5.560 -0.567 1.00 67.06 182 LEU A CA 1
ATOM 1386 C C . LEU A 1 182 ? -13.765 6.232 0.745 1.00 67.06 182 LEU A C 1
ATOM 1388 O O . LEU A 1 182 ? -12.749 5.871 1.336 1.00 67.06 182 LEU A O 1
ATOM 1392 N N . GLU A 1 183 ? -14.578 7.181 1.200 1.00 69.75 183 GLU A N 1
ATOM 1393 C CA . GLU A 1 183 ? -14.350 7.939 2.440 1.00 69.75 183 GLU A CA 1
ATOM 1394 C C . GLU A 1 183 ? -14.988 7.280 3.682 1.00 69.75 183 GLU A C 1
ATOM 1396 O O . GLU A 1 183 ? -14.994 7.865 4.761 1.00 69.75 183 GLU A O 1
ATOM 1401 N N . TRP A 1 184 ? -15.577 6.080 3.558 1.00 77.94 184 TRP A N 1
ATOM 1402 C CA . TRP A 1 184 ? -16.257 5.407 4.674 1.00 77.94 184 TRP A CA 1
ATOM 1403 C C . TRP A 1 184 ? -15.555 4.124 5.145 1.00 77.94 184 TRP A C 1
ATOM 1405 O O . TRP A 1 184 ? -15.145 3.268 4.360 1.00 77.94 184 TRP A O 1
ATOM 1415 N N . VAL A 1 185 ? -15.485 3.939 6.463 1.00 78.06 185 VAL A N 1
ATOM 1416 C CA . VAL A 1 185 ? -14.802 2.796 7.095 1.00 78.06 185 VAL A CA 1
ATOM 1417 C C . VAL A 1 185 ? -15.502 1.461 6.779 1.00 78.06 185 VAL A C 1
ATOM 1419 O O . VAL A 1 185 ? -14.842 0.477 6.443 1.00 78.06 185 VAL A O 1
ATOM 1422 N N . ASP A 1 186 ? -16.839 1.424 6.771 1.00 80.25 186 ASP A N 1
ATOM 1423 C CA . ASP A 1 186 ? -17.613 0.190 6.536 1.00 80.25 186 ASP A CA 1
ATOM 1424 C C . ASP A 1 186 ? -17.414 -0.398 5.133 1.00 80.25 186 ASP A C 1
ATOM 1426 O O . ASP A 1 186 ? -17.336 -1.618 4.937 1.00 80.25 186 ASP A O 1
ATOM 1430 N N . GLY A 1 187 ? -17.349 0.469 4.120 1.00 79.31 187 GLY A N 1
ATOM 1431 C CA . GLY A 1 187 ? -17.082 0.041 2.748 1.00 79.31 187 GLY A CA 1
ATOM 1432 C C . GLY A 1 187 ? -15.659 -0.468 2.581 1.00 79.31 187 GLY A C 1
ATOM 1433 O O . GLY A 1 187 ? -15.467 -1.489 1.915 1.00 79.31 187 GLY A O 1
ATOM 1434 N N . SER A 1 188 ? -14.695 0.188 3.230 1.00 78.81 188 SER A N 1
ATOM 1435 C CA . SER A 1 188 ? -13.300 -0.250 3.275 1.00 78.81 188 SER A CA 1
ATOM 1436 C C . SER A 1 188 ? -13.178 -1.631 3.914 1.00 78.81 188 SER A C 1
ATOM 1438 O O . SER A 1 188 ? -12.568 -2.523 3.315 1.00 78.81 188 SER A O 1
ATOM 1440 N N . LEU A 1 189 ? -13.838 -1.858 5.056 1.00 84.81 189 LEU A N 1
ATOM 1441 C CA . LEU A 1 189 ? -13.809 -3.139 5.762 1.00 84.81 189 LEU A CA 1
ATOM 1442 C C . LEU A 1 189 ? -14.403 -4.278 4.929 1.00 84.81 189 LEU A C 1
ATOM 1444 O O . LEU A 1 189 ? -13.802 -5.348 4.806 1.00 84.81 189 LEU A O 1
ATOM 1448 N N . ARG A 1 190 ? -15.574 -4.053 4.317 1.00 83.50 190 ARG A N 1
ATOM 1449 C CA . ARG A 1 190 ? -16.244 -5.072 3.493 1.00 83.50 190 ARG A CA 1
ATOM 1450 C C . ARG A 1 190 ? -15.351 -5.566 2.358 1.00 83.50 190 ARG A C 1
ATOM 1452 O O . ARG A 1 190 ? -15.340 -6.765 2.083 1.00 83.50 190 ARG A O 1
ATOM 1459 N N . ARG A 1 191 ? -14.615 -4.662 1.705 1.00 77.69 191 ARG A N 1
ATOM 1460 C CA . ARG A 1 191 ? -13.690 -5.029 0.622 1.00 77.69 191 ARG A CA 1
ATOM 1461 C C . ARG A 1 191 ? -12.410 -5.672 1.149 1.00 77.69 191 ARG A C 1
ATOM 1463 O O . ARG A 1 191 ? -11.973 -6.673 0.592 1.00 77.69 191 ARG A O 1
ATOM 1470 N N . HIS A 1 192 ? -11.862 -5.192 2.264 1.00 82.81 192 HIS A N 1
ATOM 1471 C CA . HIS A 1 192 ? -10.666 -5.784 2.874 1.00 82.81 192 HIS A CA 1
ATOM 1472 C C . HIS A 1 192 ? -10.868 -7.243 3.298 1.00 82.81 192 HIS A C 1
ATOM 1474 O O . HIS A 1 192 ? -9.991 -8.074 3.066 1.00 82.81 192 HIS A O 1
ATOM 1480 N N . ARG A 1 193 ? -12.062 -7.606 3.784 1.00 84.75 193 ARG A N 1
ATOM 1481 C CA . ARG A 1 193 ? -12.415 -9.015 4.038 1.00 84.75 193 ARG A CA 1
ATOM 1482 C C . ARG A 1 193 ? -12.263 -9.906 2.797 1.00 84.75 193 ARG A C 1
ATOM 1484 O O . ARG A 1 193 ? -11.871 -11.061 2.927 1.00 84.75 193 ARG A O 1
ATOM 1491 N N . TRP A 1 194 ? -12.570 -9.387 1.606 1.00 83.56 194 TRP A N 1
ATOM 1492 C CA . TRP A 1 194 ? -12.383 -10.122 0.353 1.00 83.56 194 TRP A CA 1
ATOM 1493 C C . TRP A 1 194 ? -10.895 -10.275 0.012 1.00 83.56 194 TRP A C 1
ATOM 1495 O O . TRP A 1 194 ? -10.461 -11.369 -0.345 1.00 83.56 194 TRP A O 1
ATOM 1505 N N . TYR A 1 195 ? -10.097 -9.218 0.203 1.00 80.88 195 TYR A N 1
ATOM 1506 C CA . TYR A 1 195 ? -8.656 -9.249 -0.064 1.00 80.88 195 TYR A CA 1
ATOM 1507 C C . TYR A 1 195 ? -7.881 -10.196 0.819 1.00 80.88 195 TYR A C 1
ATOM 1509 O O . TYR A 1 195 ? -6.989 -10.866 0.319 1.00 80.88 195 TYR A O 1
ATOM 1517 N N . VAL A 1 196 ? -8.226 -10.297 2.097 1.00 82.88 196 VAL A N 1
ATOM 1518 C CA . VAL A 1 196 ? -7.534 -11.224 2.996 1.00 82.88 196 VAL A CA 1
ATOM 1519 C C . VAL A 1 196 ? -7.680 -12.674 2.527 1.00 82.88 196 VAL A C 1
ATOM 1521 O O . VAL A 1 196 ? -6.766 -13.467 2.719 1.00 82.88 196 VAL A O 1
ATOM 1524 N N . GLY A 1 197 ? -8.793 -13.018 1.869 1.00 83.00 197 GLY A N 1
ATOM 1525 C CA . GLY A 1 197 ? -8.960 -14.332 1.245 1.00 83.00 197 GLY A CA 1
ATOM 1526 C C . GLY A 1 197 ? -8.178 -14.511 -0.061 1.00 83.00 197 GLY A C 1
ATOM 1527 O O . GLY A 1 197 ? -7.911 -15.643 -0.448 1.00 83.00 197 GLY A O 1
ATOM 1528 N N . ARG A 1 198 ? -7.829 -13.417 -0.749 1.00 82.38 198 ARG A N 1
ATOM 1529 C CA . ARG A 1 198 ? -7.063 -13.430 -2.005 1.00 82.38 198 ARG A CA 1
ATOM 1530 C C . ARG A 1 198 ? -5.549 -13.368 -1.776 1.00 82.38 198 ARG A C 1
ATOM 1532 O O . ARG A 1 198 ? -4.803 -14.002 -2.511 1.00 82.38 198 ARG A O 1
ATOM 1539 N N . PHE A 1 199 ? -5.122 -12.588 -0.791 1.00 78.88 199 PHE A N 1
ATOM 1540 C CA . PHE A 1 199 ? -3.737 -12.365 -0.382 1.00 78.88 199 PHE A CA 1
ATOM 1541 C C . PHE A 1 199 ? -3.524 -12.985 1.004 1.00 78.88 199 PHE A C 1
ATOM 1543 O O . PHE A 1 199 ? -3.105 -12.333 1.964 1.00 78.88 199 PHE A O 1
ATOM 1550 N N . ASP A 1 200 ? -3.872 -14.263 1.126 1.00 78.69 200 ASP A N 1
ATOM 1551 C CA . ASP A 1 200 ? -3.880 -15.016 2.381 1.00 78.69 200 ASP A CA 1
ATOM 1552 C C . ASP A 1 200 ? -2.481 -15.386 2.903 1.00 78.69 200 ASP A C 1
ATOM 1554 O O . ASP A 1 200 ? -2.372 -16.032 3.949 1.00 78.69 200 ASP A O 1
ATOM 1558 N N . ASP A 1 201 ? -1.427 -14.881 2.268 1.00 77.88 201 ASP A N 1
ATOM 1559 C CA . ASP A 1 201 ? -0.051 -14.915 2.763 1.00 77.88 201 ASP A CA 1
ATOM 1560 C C . ASP A 1 201 ? 0.500 -13.516 3.103 1.00 77.88 201 ASP A C 1
ATOM 1562 O O . ASP A 1 201 ? 1.509 -13.405 3.801 1.00 77.88 201 ASP A O 1
ATOM 1566 N N . ASP A 1 202 ? -0.180 -12.430 2.716 1.00 80.12 202 ASP A N 1
ATOM 1567 C CA . ASP A 1 202 ? 0.333 -11.069 2.909 1.00 80.12 202 ASP A CA 1
ATOM 1568 C C . ASP A 1 202 ? -0.042 -10.508 4.291 1.00 80.12 202 ASP A C 1
ATOM 1570 O O . ASP A 1 202 ? -1.187 -10.122 4.560 1.00 80.12 202 ASP A O 1
ATOM 1574 N N . ALA A 1 203 ? 0.923 -10.532 5.216 1.00 81.56 203 ALA A N 1
ATOM 1575 C CA . ALA A 1 203 ? 0.763 -10.035 6.583 1.00 81.56 203 ALA A CA 1
ATOM 1576 C C . ALA A 1 203 ? 0.377 -8.551 6.638 1.00 81.56 203 ALA A C 1
ATOM 1578 O O . ALA A 1 203 ? -0.367 -8.163 7.539 1.00 81.56 203 ALA A O 1
ATOM 1579 N N . ASP A 1 204 ? 0.811 -7.749 5.667 1.00 79.44 204 ASP A N 1
ATOM 1580 C CA . ASP A 1 204 ? 0.501 -6.327 5.641 1.00 79.44 204 ASP A CA 1
ATOM 1581 C C . ASP A 1 204 ? -0.996 -6.099 5.408 1.00 79.44 204 ASP A C 1
ATOM 1583 O O . ASP A 1 204 ? -1.625 -5.320 6.119 1.00 79.44 204 ASP A O 1
ATOM 1587 N N . PHE A 1 205 ? -1.611 -6.850 4.490 1.00 83.44 205 PHE A N 1
ATOM 1588 C CA . PHE A 1 205 ? -3.062 -6.779 4.289 1.00 83.44 205 PHE A CA 1
ATOM 1589 C C . PHE A 1 205 ? -3.850 -7.183 5.539 1.00 83.44 205 PHE A C 1
ATOM 1591 O O . PHE A 1 205 ? -4.920 -6.625 5.796 1.00 83.44 205 PHE A O 1
ATOM 1598 N N . ALA A 1 206 ? -3.348 -8.144 6.320 1.00 88.00 206 ALA A N 1
ATOM 1599 C CA . ALA A 1 206 ? -3.995 -8.554 7.563 1.00 88.00 206 ALA A CA 1
ATOM 1600 C C . ALA A 1 206 ? -3.909 -7.457 8.638 1.00 88.00 206 ALA A C 1
ATOM 1602 O O . ALA A 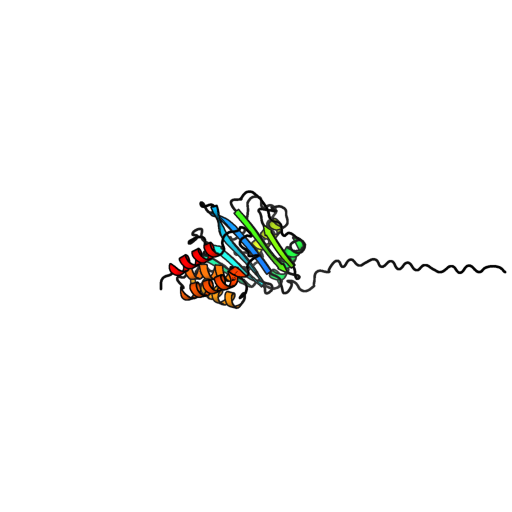1 206 ? -4.908 -7.196 9.306 1.00 88.00 206 ALA A O 1
ATOM 1603 N N . ILE A 1 207 ? -2.757 -6.788 8.767 1.00 85.44 207 IL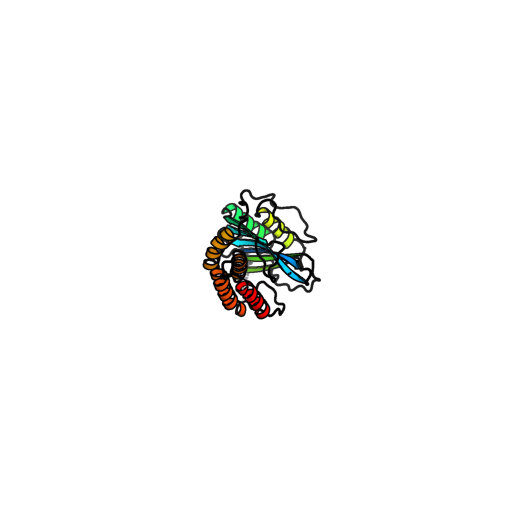E A N 1
ATOM 1604 C CA . ILE A 1 207 ? -2.567 -5.649 9.682 1.00 85.44 207 ILE A CA 1
ATOM 1605 C C . ILE A 1 207 ? -3.467 -4.474 9.276 1.00 85.44 207 ILE A C 1
ATOM 1607 O O . ILE A 1 207 ? -4.155 -3.906 10.123 1.00 85.44 207 ILE A O 1
ATOM 1611 N N . ASP A 1 208 ? -3.538 -4.161 7.984 1.00 83.94 208 ASP A N 1
ATOM 1612 C CA . ASP A 1 208 ? -4.383 -3.075 7.478 1.00 83.94 208 ASP A CA 1
ATOM 1613 C C . ASP A 1 208 ? -5.872 -3.377 7.732 1.00 83.94 208 ASP A C 1
ATOM 1615 O O . ASP A 1 208 ? -6.626 -2.531 8.212 1.00 83.94 208 ASP A O 1
ATOM 1619 N N . THR A 1 209 ? -6.300 -4.620 7.479 1.00 88.38 209 THR A N 1
ATOM 1620 C CA . THR A 1 209 ? -7.687 -5.052 7.731 1.00 88.38 209 THR A CA 1
ATOM 1621 C C . THR A 1 209 ? -8.022 -5.044 9.219 1.00 88.38 209 THR A C 1
ATOM 1623 O O . THR A 1 209 ? -9.138 -4.681 9.587 1.00 88.38 209 THR A O 1
ATOM 1626 N N . LEU A 1 210 ? -7.069 -5.423 10.076 1.00 89.12 210 LEU A N 1
ATOM 1627 C CA . LEU A 1 210 ? -7.201 -5.340 11.527 1.00 89.12 210 LEU A CA 1
ATOM 1628 C C . LEU A 1 210 ? -7.460 -3.897 11.972 1.00 89.12 210 LEU A C 1
ATOM 1630 O O . LEU A 1 210 ? -8.419 -3.654 12.701 1.00 89.12 210 LEU A O 1
ATOM 1634 N N . ALA A 1 211 ? -6.644 -2.945 11.514 1.00 85.12 211 ALA A N 1
ATOM 1635 C CA . ALA A 1 211 ? -6.785 -1.542 11.893 1.00 85.12 211 ALA A CA 1
ATOM 1636 C C . ALA A 1 211 ? -8.135 -0.955 11.445 1.00 85.12 211 ALA A C 1
ATOM 1638 O O . ALA A 1 211 ? -8.825 -0.304 12.235 1.00 85.12 211 ALA A O 1
ATOM 1639 N N . ILE A 1 212 ? -8.561 -1.259 10.213 1.00 84.94 212 ILE A N 1
ATOM 1640 C CA . ILE A 1 212 ? -9.875 -0.854 9.691 1.00 84.94 212 ILE A CA 1
ATOM 1641 C C . ILE A 1 212 ? -11.006 -1.487 10.516 1.00 84.94 212 ILE A C 1
ATOM 1643 O O . ILE A 1 212 ? -11.976 -0.807 10.840 1.00 84.94 212 ILE A O 1
ATOM 1647 N N . ALA A 1 213 ? -10.890 -2.766 10.889 1.00 89.06 213 ALA A N 1
ATOM 1648 C CA . ALA A 1 213 ? -11.894 -3.455 11.698 1.00 89.06 213 ALA A CA 1
ATOM 1649 C C . ALA A 1 213 ? -12.028 -2.850 13.101 1.00 89.06 213 ALA A C 1
ATOM 1651 O O . ALA A 1 213 ? -13.147 -2.624 13.556 1.00 89.06 213 ALA A O 1
ATOM 1652 N N . CYS A 1 214 ? -10.909 -2.520 13.756 1.00 87.06 214 CYS A N 1
ATOM 1653 C CA . CYS A 1 214 ? -10.930 -1.823 15.041 1.00 87.06 214 CYS A CA 1
ATOM 1654 C C . CYS A 1 214 ? -11.644 -0.469 14.930 1.00 87.06 214 CYS A C 1
ATOM 1656 O O . CYS A 1 214 ? -12.465 -0.133 15.781 1.00 87.06 214 CYS A O 1
ATOM 1658 N N . ARG A 1 215 ? -11.385 0.287 13.854 1.00 84.38 215 ARG A N 1
ATOM 1659 C CA . ARG A 1 215 ? -12.032 1.583 13.604 1.00 84.38 215 ARG A CA 1
ATOM 1660 C C . ARG A 1 215 ? -13.522 1.465 13.286 1.00 84.38 215 ARG A C 1
ATOM 1662 O O . ARG A 1 215 ? -14.282 2.346 13.677 1.00 84.38 215 ARG A O 1
ATOM 1669 N N . ALA A 1 216 ? -13.920 0.404 12.587 1.00 87.81 216 ALA A N 1
ATOM 1670 C CA . ALA A 1 216 ? -15.313 0.084 12.268 1.00 87.81 216 ALA A CA 1
ATOM 1671 C C . ALA A 1 216 ? -16.100 -0.468 13.469 1.00 87.81 216 ALA A C 1
ATOM 1673 O O . ALA A 1 216 ? -17.270 -0.809 13.326 1.00 87.81 216 ALA A O 1
ATOM 1674 N N . GLU A 1 217 ? -15.439 -0.630 14.618 1.00 91.06 217 GLU A N 1
ATOM 1675 C CA . GLU A 1 217 ? -15.959 -1.329 15.793 1.00 91.06 217 GLU A CA 1
ATOM 1676 C C . GLU A 1 217 ? -16.388 -2.785 15.502 1.00 91.06 217 GLU A C 1
ATOM 1678 O O . GLU A 1 217 ? -17.256 -3.356 16.160 1.00 91.06 217 GLU A O 1
ATOM 1683 N N . ASP A 1 218 ? -15.748 -3.423 14.519 1.00 92.50 218 ASP A N 1
ATOM 1684 C CA . ASP A 1 218 ? -16.042 -4.789 14.092 1.00 92.50 218 ASP A CA 1
ATOM 1685 C C . ASP A 1 218 ? -15.106 -5.792 14.774 1.00 92.50 218 ASP A C 1
ATOM 1687 O O . ASP A 1 218 ? -14.092 -6.245 14.225 1.00 92.50 218 ASP A O 1
ATOM 1691 N N . ARG A 1 219 ? -15.456 -6.131 16.016 1.00 93.81 219 ARG A N 1
ATOM 1692 C CA . ARG A 1 219 ? -14.642 -6.997 16.876 1.00 93.81 219 ARG A CA 1
ATOM 1693 C C . ARG A 1 219 ? -14.386 -8.378 16.273 1.00 93.81 219 ARG A C 1
ATOM 1695 O O . ARG A 1 219 ? -13.280 -8.897 16.399 1.00 93.81 219 ARG A O 1
ATOM 1702 N N . GLU A 1 220 ? -15.379 -8.976 15.614 1.00 94.44 220 GLU A N 1
ATOM 1703 C CA . GLU A 1 220 ? -15.250 -10.320 15.037 1.00 94.44 220 GLU A CA 1
ATOM 1704 C C . GLU A 1 220 ? -14.146 -10.356 13.973 1.00 94.44 220 GLU A C 1
ATOM 1706 O O . GLU A 1 220 ? -13.286 -11.247 13.984 1.00 94.44 220 GLU A O 1
ATOM 1711 N N . VAL A 1 221 ? -14.132 -9.362 13.079 1.00 92.69 221 VAL A N 1
ATOM 1712 C CA . VAL A 1 221 ? -13.091 -9.256 12.049 1.00 92.69 221 VAL A CA 1
ATOM 1713 C C . VAL A 1 221 ? -11.753 -8.909 12.667 1.00 92.69 221 VAL A C 1
ATOM 1715 O O . VAL A 1 221 ? -10.751 -9.515 12.291 1.00 92.69 221 VAL A O 1
ATOM 1718 N N . ALA A 1 222 ? -11.728 -7.974 13.615 1.00 91.88 222 ALA A N 1
ATOM 1719 C CA . ALA A 1 222 ? -10.500 -7.560 14.273 1.00 91.88 222 ALA A CA 1
ATOM 1720 C C . ALA A 1 222 ? -9.814 -8.762 14.951 1.00 91.88 222 ALA A C 1
ATOM 1722 O O . ALA A 1 222 ? -8.644 -9.044 14.703 1.00 91.88 222 ALA A O 1
ATOM 1723 N N . GLU A 1 223 ? -10.563 -9.580 15.694 1.00 94.38 223 GLU A N 1
ATOM 1724 C CA . GLU A 1 223 ? -10.044 -10.812 16.295 1.00 9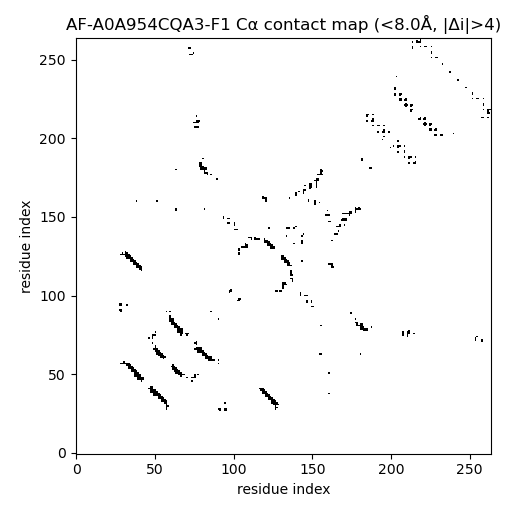4.38 223 GLU A CA 1
ATOM 1725 C C . GLU A 1 223 ? -9.596 -11.846 15.245 1.00 94.38 223 GLU A C 1
ATOM 1727 O O . GLU A 1 223 ? -8.587 -12.533 15.434 1.00 94.38 223 GLU A O 1
ATOM 1732 N N . ALA A 1 224 ? -10.322 -11.982 14.129 1.00 92.81 224 ALA A N 1
ATOM 1733 C CA . ALA A 1 224 ? -9.933 -12.884 13.045 1.00 92.81 224 ALA A CA 1
ATOM 1734 C C . ALA A 1 224 ? -8.616 -12.462 12.381 1.00 92.81 224 ALA A C 1
ATOM 1736 O O . ALA A 1 224 ? -7.764 -13.317 12.123 1.00 92.81 224 ALA A O 1
ATOM 1737 N N . MET A 1 225 ? -8.436 -11.164 12.139 1.00 93.06 225 MET A N 1
ATOM 1738 C CA . MET A 1 225 ? -7.212 -10.619 11.557 1.00 93.06 225 MET A CA 1
ATOM 1739 C C . MET A 1 225 ? -6.048 -10.682 12.535 1.00 93.06 225 MET A C 1
ATOM 1741 O O . MET A 1 225 ? -4.961 -11.087 12.138 1.00 93.06 225 MET A O 1
ATOM 1745 N N . LEU A 1 226 ? -6.270 -10.397 13.819 1.00 92.19 226 LEU A N 1
ATOM 1746 C CA . LEU A 1 226 ? -5.241 -10.547 14.846 1.00 92.19 226 LEU A CA 1
ATOM 1747 C C . LEU A 1 226 ? -4.690 -11.978 14.883 1.00 92.19 226 LEU A C 1
ATOM 1749 O O . LEU A 1 226 ? -3.478 -12.161 14.817 1.00 92.19 226 LEU A O 1
ATOM 1753 N N . ARG A 1 227 ? -5.559 -13.000 14.885 1.00 92.25 227 ARG A N 1
ATOM 1754 C CA . ARG A 1 227 ? -5.127 -14.411 14.819 1.00 92.25 227 ARG A CA 1
ATOM 1755 C C . ARG A 1 227 ? -4.296 -14.708 13.570 1.00 92.25 227 ARG A C 1
ATOM 1757 O O . ARG A 1 227 ? -3.365 -15.512 13.615 1.00 92.25 227 ARG A O 1
ATOM 1764 N N . LEU A 1 228 ? -4.647 -14.087 12.446 1.00 90.31 228 LEU A N 1
ATOM 1765 C CA . LEU A 1 228 ? -3.924 -14.243 11.189 1.00 90.31 228 LEU A CA 1
ATOM 1766 C C . LEU A 1 228 ? -2.535 -13.596 11.257 1.00 90.31 228 LEU A C 1
ATOM 1768 O O . LEU A 1 228 ? -1.556 -14.225 10.859 1.00 90.31 228 LEU A O 1
ATOM 1772 N N . VAL A 1 229 ? -2.440 -12.390 11.821 1.00 88.31 229 VAL A N 1
ATOM 1773 C CA . VAL A 1 229 ? -1.170 -11.691 12.058 1.00 88.31 229 VAL A CA 1
ATOM 1774 C C . VAL A 1 229 ? -0.295 -12.482 13.036 1.00 88.31 229 VAL A C 1
ATOM 1776 O O . VAL A 1 229 ? 0.865 -12.740 12.733 1.00 88.31 229 VAL A O 1
ATOM 1779 N N . GLU A 1 230 ? -0.844 -12.965 14.154 1.00 89.38 230 GLU A N 1
ATOM 1780 C CA . GLU A 1 230 ? -0.133 -13.807 15.131 1.00 89.38 230 GLU A CA 1
ATOM 1781 C C . GLU A 1 230 ? 0.420 -15.092 14.507 1.00 89.38 230 GLU A C 1
ATOM 1783 O O . GLU A 1 230 ? 1.547 -15.494 14.797 1.00 89.38 230 GLU A O 1
ATOM 1788 N N . LYS A 1 231 ? -0.352 -15.732 13.621 1.00 88.81 231 LYS A N 1
ATOM 1789 C CA . LYS A 1 231 ? 0.082 -16.932 12.897 1.00 88.81 231 LYS A CA 1
ATOM 1790 C C . LYS A 1 231 ? 1.276 -16.647 11.976 1.00 88.81 231 LYS A C 1
ATOM 1792 O O . LYS A 1 231 ? 2.103 -17.537 11.776 1.00 88.81 231 LYS A O 1
ATOM 1797 N N . ARG A 1 232 ? 1.364 -15.437 11.410 1.00 83.38 232 ARG A N 1
ATOM 1798 C CA . ARG A 1 232 ? 2.381 -15.045 10.414 1.00 83.38 232 ARG A CA 1
ATOM 1799 C C . ARG A 1 232 ? 3.591 -14.310 11.004 1.00 83.38 232 ARG A C 1
ATOM 1801 O O . ARG A 1 232 ? 4.672 -14.373 10.426 1.00 83.38 232 ARG A O 1
ATOM 1808 N N . ALA A 1 233 ? 3.460 -13.686 12.174 1.00 74.50 233 ALA A N 1
ATOM 1809 C CA . ALA A 1 233 ? 4.555 -12.991 12.859 1.00 74.50 233 ALA A CA 1
ATOM 1810 C C . ALA A 1 233 ? 5.854 -13.827 13.016 1.00 74.50 233 ALA A C 1
ATOM 1812 O O . ALA A 1 233 ? 6.931 -13.267 12.828 1.00 74.50 233 ALA A O 1
ATOM 1813 N N . PRO A 1 234 ? 5.818 -15.156 13.271 1.00 61.34 234 PRO A N 1
ATOM 1814 C CA . PRO A 1 234 ? 7.033 -15.970 13.400 1.00 61.34 234 PRO A CA 1
ATOM 1815 C C . PRO A 1 234 ? 7.734 -16.280 12.070 1.00 61.34 234 PRO A C 1
ATOM 1817 O O . PRO A 1 234 ? 8.903 -16.657 12.070 1.00 61.34 234 PRO A O 1
ATOM 1820 N N . THR A 1 235 ? 7.019 -16.195 10.945 1.00 58.59 235 THR A N 1
ATOM 1821 C CA . THR A 1 235 ? 7.543 -16.524 9.605 1.00 58.59 235 THR A CA 1
ATOM 1822 C C . THR A 1 235 ? 8.054 -15.295 8.862 1.00 58.59 235 THR A C 1
ATOM 1824 O O . THR A 1 235 ? 8.897 -15.427 7.979 1.00 58.59 235 THR A O 1
ATOM 1827 N N . ALA A 1 236 ? 7.640 -14.096 9.274 1.00 53.69 236 ALA A N 1
ATOM 1828 C CA . ALA A 1 236 ? 8.081 -12.818 8.724 1.00 53.69 236 ALA A CA 1
ATOM 1829 C C . ALA A 1 236 ? 9.474 -12.378 9.225 1.00 53.69 236 ALA A C 1
ATOM 1831 O O . ALA A 1 236 ? 9.719 -11.186 9.372 1.00 53.69 236 ALA A O 1
ATOM 1832 N N . GLY A 1 237 ? 10.412 -13.306 9.463 1.00 46.84 237 GLY A N 1
ATOM 1833 C CA . GLY A 1 237 ? 11.793 -13.006 9.888 1.00 46.84 237 GLY A CA 1
ATOM 1834 C C . GLY A 1 237 ? 12.598 -12.112 8.926 1.00 46.84 237 GLY A C 1
ATOM 1835 O O . GLY A 1 237 ? 13.735 -11.782 9.227 1.00 46.84 237 GLY A O 1
ATOM 1836 N N . VAL A 1 238 ? 11.999 -11.717 7.798 1.00 47.25 238 VAL A N 1
ATOM 1837 C CA . VAL A 1 238 ? 12.478 -10.743 6.803 1.00 47.25 238 VAL A CA 1
ATOM 1838 C C . VAL A 1 238 ? 11.297 -9.831 6.418 1.00 47.25 238 VAL A C 1
ATOM 1840 O O . VAL A 1 238 ? 10.920 -9.681 5.257 1.00 47.25 238 VAL A O 1
ATOM 1843 N N . GLY A 1 239 ? 10.580 -9.355 7.433 1.00 44.12 239 GLY A N 1
ATOM 1844 C CA . GLY A 1 239 ? 9.272 -8.736 7.285 1.00 44.12 239 GLY A CA 1
ATOM 1845 C C . GLY A 1 239 ? 9.319 -7.224 7.011 1.00 44.12 239 GLY A C 1
ATOM 1846 O O . GLY A 1 239 ? 10.262 -6.550 7.419 1.00 44.12 239 GLY A O 1
ATOM 1847 N N . PRO A 1 240 ? 8.253 -6.670 6.408 1.00 43.44 240 PRO A N 1
ATOM 1848 C CA . PRO A 1 240 ? 8.052 -5.273 5.990 1.00 43.44 240 PRO A CA 1
ATOM 1849 C C . PRO A 1 240 ? 8.411 -4.115 6.930 1.00 43.44 240 PRO A C 1
ATOM 1851 O O . PRO A 1 240 ? 8.314 -2.956 6.538 1.00 43.44 240 PRO A O 1
ATOM 1854 N N . LEU A 1 241 ? 8.691 -4.376 8.197 1.00 46.97 241 LEU A N 1
ATOM 1855 C CA . LEU A 1 241 ? 8.655 -3.363 9.250 1.00 46.97 241 LEU A CA 1
ATOM 1856 C C . LEU A 1 241 ? 9.975 -3.284 10.023 1.00 46.97 241 LEU A C 1
ATOM 1858 O O . LEU A 1 241 ? 10.015 -2.794 11.143 1.00 46.97 241 LEU A O 1
ATOM 1862 N N . GLY A 1 242 ? 11.057 -3.714 9.373 1.00 43.00 242 GLY A N 1
ATOM 1863 C CA . GLY A 1 242 ? 12.422 -3.463 9.808 1.00 43.00 242 GLY A CA 1
ATOM 1864 C C . GLY A 1 242 ? 13.058 -4.646 10.528 1.00 43.00 242 GLY A C 1
ATOM 1865 O O . GLY A 1 242 ? 12.544 -5.167 11.516 1.00 43.00 242 GLY A O 1
ATOM 1866 N N . GLU A 1 243 ? 14.247 -5.012 10.058 1.00 42.50 243 GLU A N 1
ATOM 1867 C CA . GLU A 1 243 ? 15.273 -5.696 10.842 1.00 42.50 243 GLU A CA 1
ATOM 1868 C C . GLU A 1 243 ? 15.805 -4.704 11.881 1.00 42.50 243 GLU A C 1
ATOM 1870 O O . GLU A 1 243 ? 16.864 -4.105 11.745 1.00 42.50 243 GLU A O 1
ATOM 1875 N N . GLY A 1 244 ? 14.983 -4.439 12.890 1.00 46.47 244 GLY A N 1
ATOM 1876 C CA . GLY A 1 244 ? 15.247 -3.417 13.892 1.00 46.47 244 GLY A CA 1
ATOM 1877 C C . GLY A 1 244 ? 15.000 -3.904 15.302 1.00 46.47 244 GLY A C 1
ATOM 1878 O O . GLY A 1 244 ? 14.723 -3.079 16.152 1.00 46.47 244 GLY A O 1
ATOM 1879 N N . GLY A 1 245 ? 15.025 -5.216 15.565 1.00 48.50 245 GLY A N 1
ATOM 1880 C CA . GLY A 1 245 ? 14.920 -5.769 16.923 1.00 48.50 245 GLY A CA 1
ATOM 1881 C C . GLY A 1 245 ? 13.689 -5.340 17.734 1.00 48.50 245 GLY A C 1
ATOM 1882 O O . GLY A 1 245 ? 13.640 -5.636 18.925 1.00 48.50 245 GLY A O 1
ATOM 1883 N N . GLU A 1 246 ? 12.717 -4.655 17.126 1.00 55.19 246 GLU A N 1
ATOM 1884 C CA . GLU A 1 246 ? 11.439 -4.351 17.746 1.00 55.19 246 GLU A CA 1
ATOM 1885 C C . GLU A 1 246 ? 10.745 -5.695 17.950 1.00 55.19 246 GLU A C 1
ATOM 1887 O O . GLU A 1 246 ? 10.531 -6.451 16.995 1.00 55.19 246 GLU A O 1
ATOM 1892 N N . ASP A 1 247 ? 10.507 -6.051 19.215 1.00 72.69 247 ASP A N 1
ATOM 1893 C CA . ASP A 1 247 ? 9.956 -7.352 19.558 1.00 72.69 247 ASP A CA 1
ATOM 1894 C C . ASP A 1 247 ? 8.578 -7.429 18.898 1.00 72.69 247 ASP A C 1
ATOM 1896 O O . ASP A 1 247 ? 7.658 -6.692 19.253 1.00 72.69 247 ASP A O 1
ATOM 1900 N N . TRP A 1 248 ? 8.414 -8.315 17.912 1.00 75.50 248 TRP A N 1
ATOM 1901 C CA . TRP A 1 248 ? 7.113 -8.583 17.295 1.00 75.50 248 TRP A CA 1
ATOM 1902 C C . TRP A 1 248 ? 6.035 -8.831 18.357 1.00 75.50 248 TRP A C 1
ATOM 1904 O O . TRP A 1 248 ? 4.864 -8.551 18.110 1.00 75.50 248 TRP A O 1
ATOM 1914 N N . LYS A 1 249 ? 6.415 -9.295 19.555 1.00 80.75 249 LYS A N 1
ATOM 1915 C CA . LYS A 1 249 ? 5.510 -9.385 20.702 1.00 80.75 249 LYS A CA 1
ATOM 1916 C C . LYS A 1 249 ? 4.949 -8.040 21.140 1.00 80.75 249 LYS A C 1
ATOM 1918 O O . LYS A 1 249 ? 3.744 -7.973 21.332 1.00 80.75 249 LYS A O 1
ATOM 1923 N N . ASP A 1 250 ? 5.757 -6.988 21.242 1.00 81.88 250 ASP A N 1
ATOM 1924 C CA . ASP A 1 250 ? 5.290 -5.662 21.666 1.00 81.88 250 ASP A CA 1
ATOM 1925 C C . ASP A 1 250 ? 4.224 -5.126 20.703 1.00 81.88 250 ASP A C 1
ATOM 1927 O O . ASP A 1 250 ? 3.221 -4.542 21.124 1.00 81.88 250 ASP A O 1
ATOM 1931 N N . ARG A 1 251 ? 4.390 -5.405 19.404 1.00 78.50 251 ARG A N 1
ATOM 1932 C CA . ARG A 1 251 ? 3.427 -5.032 18.359 1.00 78.50 251 ARG A CA 1
ATOM 1933 C C . ARG A 1 251 ? 2.166 -5.881 18.395 1.00 78.50 251 ARG A C 1
ATOM 1935 O O . ARG A 1 251 ? 1.070 -5.332 18.357 1.00 78.50 251 ARG A O 1
ATOM 1942 N N . ILE A 1 252 ? 2.298 -7.200 18.525 1.00 85.12 252 ILE A N 1
ATOM 1943 C CA . ILE A 1 252 ? 1.145 -8.089 18.727 1.00 85.12 252 ILE A CA 1
ATOM 1944 C C . ILE A 1 252 ? 0.374 -7.698 19.996 1.00 85.12 252 ILE A C 1
ATOM 1946 O O . ILE A 1 252 ? -0.854 -7.715 19.996 1.00 85.12 252 ILE A O 1
ATOM 1950 N N . ASP A 1 253 ? 1.064 -7.298 21.061 1.00 87.25 253 ASP A N 1
ATOM 1951 C CA . ASP A 1 253 ? 0.434 -6.843 22.297 1.00 87.25 253 ASP A CA 1
ATOM 1952 C C . ASP A 1 253 ? -0.255 -5.485 22.120 1.00 87.25 253 ASP A C 1
ATOM 1954 O O . ASP A 1 253 ? -1.338 -5.283 22.670 1.00 87.25 253 ASP A O 1
ATOM 1958 N N . ALA A 1 254 ? 0.303 -4.573 21.317 1.00 84.81 254 ALA A N 1
ATOM 1959 C CA . ALA A 1 254 ? -0.399 -3.357 20.903 1.00 84.81 254 ALA A CA 1
ATOM 1960 C C . ALA A 1 254 ? -1.675 -3.689 20.113 1.00 84.81 254 ALA A C 1
ATOM 1962 O O . ALA A 1 254 ? -2.740 -3.147 20.400 1.00 84.81 254 ALA A O 1
ATOM 1963 N N . TYR A 1 255 ? -1.601 -4.653 19.196 1.00 86.56 255 TYR A N 1
ATOM 1964 C CA . TYR A 1 255 ? -2.746 -5.098 18.402 1.00 86.56 255 TYR A CA 1
ATOM 1965 C C . TYR A 1 255 ? -3.827 -5.745 19.267 1.00 86.56 255 TYR A C 1
ATOM 1967 O O . TYR A 1 255 ? -5.005 -5.442 19.103 1.00 86.56 255 TYR A O 1
ATOM 1975 N N . ARG A 1 256 ? -3.442 -6.574 20.242 1.00 90.94 256 ARG A N 1
ATOM 1976 C CA . ARG A 1 256 ? -4.367 -7.131 21.240 1.00 90.94 256 ARG A CA 1
ATOM 1977 C C . ARG A 1 256 ? -5.073 -6.036 22.026 1.00 90.94 256 ARG A C 1
ATOM 1979 O O . ARG A 1 256 ? -6.293 -6.082 22.127 1.00 90.94 256 ARG A O 1
ATOM 1986 N N . ARG A 1 257 ? -4.334 -5.037 22.528 1.00 90.38 257 ARG A N 1
ATOM 1987 C CA . ARG A 1 257 ? -4.927 -3.896 23.248 1.00 90.38 257 ARG A CA 1
ATOM 1988 C C . ARG A 1 257 ? -5.937 -3.144 22.381 1.00 90.38 257 ARG A C 1
ATOM 1990 O O . ARG A 1 257 ? -7.030 -2.857 22.862 1.00 90.38 257 ARG A O 1
ATOM 1997 N N . ALA A 1 258 ? -5.610 -2.904 21.110 1.00 86.81 258 ALA A N 1
ATOM 1998 C CA . ALA A 1 258 ? -6.518 -2.254 20.169 1.00 86.81 258 ALA A CA 1
ATOM 1999 C C . ALA A 1 258 ? -7.798 -3.077 19.937 1.00 86.81 258 ALA A C 1
ATOM 2001 O O . ALA A 1 258 ? -8.892 -2.523 19.988 1.00 86.81 258 ALA A O 1
ATOM 2002 N N . VAL A 1 259 ? -7.685 -4.398 19.750 1.00 89.25 259 VAL A N 1
ATOM 2003 C CA . VAL A 1 259 ? -8.846 -5.300 19.601 1.00 89.25 259 VAL A CA 1
ATOM 2004 C C . VAL A 1 259 ? -9.684 -5.363 20.879 1.00 89.25 259 VAL A C 1
ATOM 2006 O O . VAL A 1 259 ? -10.913 -5.360 20.817 1.00 89.25 259 VAL A O 1
ATOM 2009 N N . ASP A 1 260 ? -9.046 -5.402 22.049 1.00 91.56 260 ASP A N 1
ATOM 2010 C CA . ASP A 1 260 ? -9.740 -5.447 23.337 1.00 91.56 260 ASP A CA 1
ATOM 2011 C C . ASP A 1 260 ? -10.527 -4.165 23.628 1.00 91.56 260 ASP A C 1
ATOM 2013 O O . ASP A 1 260 ? -11.567 -4.236 24.291 1.00 91.56 260 ASP A O 1
ATOM 2017 N N . ALA A 1 261 ? -10.066 -3.026 23.101 1.00 88.88 261 ALA A N 1
ATOM 2018 C CA . ALA A 1 261 ? -10.754 -1.743 23.179 1.00 88.88 261 ALA A CA 1
ATOM 2019 C C . ALA A 1 261 ? -12.003 -1.659 22.281 1.00 88.88 261 ALA A C 1
ATOM 2021 O O . ALA A 1 261 ? -12.836 -0.776 22.493 1.00 88.88 261 ALA A O 1
ATOM 2022 N N . VAL A 1 262 ? -12.174 -2.576 21.319 1.00 87.75 262 VAL A N 1
ATOM 2023 C CA . VAL A 1 262 ? -13.363 -2.621 20.460 1.00 87.75 262 VAL A CA 1
ATOM 2024 C C . VAL A 1 262 ? -14.591 -3.075 21.271 1.00 87.75 262 VAL A C 1
ATOM 2026 O O . VAL A 1 262 ? -14.532 -4.133 21.924 1.00 87.75 262 VAL A O 1
ATOM 2029 N N . PRO A 1 263 ? -15.715 -2.325 21.234 1.00 87.75 263 PRO A N 1
ATOM 2030 C CA . PRO A 1 263 ? -16.966 -2.716 21.884 1.00 87.75 263 PRO A CA 1
ATOM 2031 C C . PRO A 1 263 ? -17.430 -4.136 21.512 1.00 87.75 263 PRO A C 1
ATOM 2033 O O . PRO A 1 263 ? -17.091 -4.669 20.458 1.00 87.75 263 PRO A O 1
ATOM 2036 N N . ARG A 1 264 ? -18.179 -4.773 22.420 1.00 83.69 264 ARG A N 1
ATOM 2037 C CA . ARG A 1 264 ? -18.763 -6.110 22.215 1.00 83.69 264 ARG A CA 1
ATOM 2038 C C . ARG A 1 264 ? -20.157 -6.048 21.615 1.00 83.69 264 ARG A C 1
ATOM 2040 O O . ARG A 1 264 ? -20.894 -5.110 21.989 1.00 83.6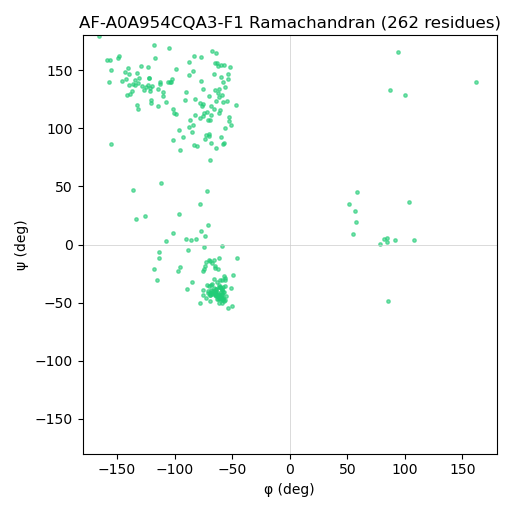9 264 ARG A O 1
#

Sequence (264 aa):
MDTKRIVAPLLVVACAGCISGGGAPSLWPPSDFSLSVSAQHRSADGQSVLYQRFFVDYDGLAIYREADDQVADGLPVFDVVSEYQLDPQSLRWLSRLASRAGLFRSDSAFESNATPVDSHVELRWTGFDSAGRLSSEIDSGGVLDRMIHVVNAFLPEGRSFGFSGMTGDEEPRSVSRVPEPLEWVDGSLRRHRWYVGRFDDDADFAIDTLAIACRAEDREVAEAMLRLVEKRAPTAGVGPLGEGGEDWKDRIDAYRRAVDAVPR

Secondary structure (DSSP, 8-state):
----------------------PPPSSSS-TT-EEEEEEEEE-TTS-EEEEEEEEEETT-EEEEEEE-S--BTTB--EEEEEEEE--HHHHHHHHHHHHHHTGGG--------PPPPSEEEEEEEEETTEEEEEETTT--SSHHHHHHHHHHTTSPTT-----TT--S--SSS--S-PPPPB--HHHHHHHHHHHHHHSTT-HHHHHHHHHHHHHTT-HHHHHHHHHHHHHHTTT-TT-TT-SS---HHHHHHHHHHHHHTS--

Nearest PDB structures (foldseek):
  6px0-assembly1_A  TM=8.125E-01  e=5.316E-01  Homo sapiens
  4apo-assembly2_B  TM=7.973E-01  e=1.667E+00  Homo sapiens
  9fef-assembly1_E  TM=4.869E-01  e=3.309E+00  Trypanosoma cruzi strain CL Brener
  3cvn-assembly1_A  TM=4.940E-01  e=4.937E+00  unclassified

Mean predicted aligned error: 10.33 Å

pLDDT: mean 77.19, std 15.64, range [40.19, 95.19]